Protein 3TX8 (pdb70)

Structure (mmCIF, N/CA/C/O backbone):
data_3TX8
#
_entry.id   3TX8
#
_cell.length_a   82.901
_cell.length_b   82.901
_cell.length_c   364.175
_cell.angle_alpha   90.000
_cell.angle_beta   90.000
_cell.angle_gamma   120.000
#
_symmetry.space_group_name_H-M   'P 65 2 2'
#
loop_
_entity.id
_entity.type
_entity.pdbx_description
1 polymer 'Succinyl-diaminopimelate desuccinylase'
2 non-polymer 'PHOSPHATE ION'
3 non-polymer 'CHLORIDE ION'
#
loop_
_atom_site.group_PDB
_atom_site.id
_atom_site.type_symbol
_atom_site.label_atom_id
_atom_site.label_alt_id
_atom_site.label_comp_id
_atom_site.label_asym_id
_atom_site.label_entity_id
_atom_site.label_seq_id
_atom_site.pdbx_PDB_ins_code
_atom_site.Cartn_x
_atom_site.Cartn_y
_atom_site.Cartn_z
_atom_site.occupancy
_atom_site.B_iso_or_equiv
_atom_site.auth_seq_id
_atom_site.auth_comp_id
_atom_site.auth_asym_id
_atom_site.auth_atom_id
_atom_site.pdbx_PDB_model_num
ATOM 1 N N . ASP A 1 10 ? 19.953 54.424 199.374 1.00 109.80 10 ASP A N 1
ATOM 2 C CA . ASP A 1 10 ? 18.596 53.903 199.241 1.00 112.16 10 ASP A CA 1
ATOM 3 C C . ASP A 1 10 ? 17.961 53.698 200.607 1.00 117.28 10 ASP A C 1
ATOM 4 O O . ASP A 1 10 ? 18.475 52.935 201.425 1.00 118.81 10 ASP A O 1
ATOM 9 N N . LEU A 1 11 ? 16.840 54.369 200.851 1.00 120.37 11 LEU A N 1
ATOM 10 C CA . LEU A 1 11 ? 16.213 54.317 202.167 1.00 125.62 11 LEU A CA 1
ATOM 11 C C . LEU A 1 11 ? 15.508 52.989 202.443 1.00 127.16 11 LEU A C 1
ATOM 12 O O . LEU A 1 11 ? 15.990 52.182 203.240 1.00 129.17 11 LEU A O 1
ATOM 17 N N . LEU A 1 12 ? 14.374 52.771 201.782 1.00 125.46 12 LEU A N 1
ATOM 18 C CA . LEU A 1 12 ? 13.521 51.617 202.058 1.00 126.21 12 LEU A CA 1
ATOM 19 C C . LEU A 1 12 ? 12.765 51.818 203.375 1.00 134.89 12 LEU A C 1
ATOM 20 O O . LEU A 1 12 ? 11.926 50.998 203.752 1.00 139.38 12 LEU A O 1
ATOM 25 N N . GLY A 1 13 ? 13.072 52.911 204.069 1.00 135.14 13 GLY A N 1
ATOM 26 C CA . GLY A 1 13 ? 12.360 53.289 205.277 1.00 130.83 13 GLY A CA 1
ATOM 27 C C . GLY A 1 13 ? 11.151 54.150 204.949 1.00 130.85 13 GLY A C 1
ATOM 28 O O . GLY A 1 13 ? 10.176 54.172 205.698 1.00 130.78 13 GLY A O 1
ATOM 29 N N . ASP A 1 14 ? 11.223 54.863 203.826 1.00 132.26 14 ASP A N 1
ATOM 30 C CA . ASP A 1 14 ? 10.102 55.656 203.318 1.00 132.29 14 ASP A CA 1
ATOM 31 C C . ASP A 1 14 ? 9.821 55.327 201.848 1.00 130.54 14 ASP A C 1
ATOM 32 O O . ASP A 1 14 ? 10.750 55.057 201.083 1.00 129.80 14 ASP A O 1
ATOM 37 N N . PRO A 1 15 ? 8.536 55.353 201.451 1.00 127.93 15 PRO A N 1
ATOM 38 C CA . PRO A 1 15 ? 8.099 54.986 200.098 1.00 124.64 15 PRO A CA 1
ATOM 39 C C . PRO A 1 15 ? 8.299 56.084 199.052 1.00 125.30 15 PRO A C 1
ATOM 40 O O . PRO A 1 15 ? 8.808 55.801 197.968 1.00 126.03 15 PRO A O 1
ATOM 44 N N . ILE A 1 16 ? 7.895 57.312 199.364 1.00 125.26 16 ILE A N 1
ATOM 45 C CA . ILE A 1 16 ? 7.969 58.405 198.395 1.00 121.16 16 ILE A CA 1
ATOM 46 C C . ILE A 1 16 ? 9.406 58.847 198.124 1.00 118.59 16 ILE A C 1
ATOM 47 O O . ILE A 1 16 ? 9.748 59.210 196.999 1.00 115.92 16 ILE A O 1
ATOM 52 N N . VAL A 1 17 ? 10.242 58.824 199.158 1.00 119.57 17 VAL A N 1
ATOM 53 C CA . VAL A 1 17 ? 11.651 59.174 199.007 1.00 119.00 17 VAL A CA 1
ATOM 54 C C . VAL A 1 17 ? 12.340 58.194 198.066 1.00 120.26 17 VAL A C 1
ATOM 55 O O . VAL A 1 17 ? 13.038 58.594 197.133 1.00 121.74 17 VAL A O 1
ATOM 59 N N . LEU A 1 18 ? 12.132 56.906 198.320 1.00 118.87 18 LEU A N 1
ATOM 60 C CA . LEU A 1 18 ? 12.725 55.851 197.510 1.00 114.50 18 LEU A CA 1
ATOM 61 C C . LEU A 1 18 ? 12.357 56.020 196.041 1.00 112.91 18 LEU A C 1
ATOM 62 O O . LEU A 1 18 ? 13.169 55.757 195.155 1.00 113.42 18 LEU A O 1
ATOM 67 N N . THR A 1 19 ? 11.129 56.461 195.790 1.00 112.47 19 THR A N 1
ATOM 68 C CA . THR A 1 19 ? 10.666 56.684 194.426 1.00 113.03 19 THR A CA 1
ATOM 69 C C . THR A 1 19 ? 11.493 57.774 193.749 1.00 113.62 19 THR A C 1
ATOM 70 O O . THR A 1 19 ? 12.090 57.549 192.697 1.00 111.39 19 THR A O 1
ATOM 74 N N . GLN A 1 20 ? 11.528 58.952 194.365 1.00 117.23 20 GLN A N 1
ATOM 75 C CA . GLN A 1 20 ? 12.282 60.080 193.832 1.00 120.40 20 GLN A CA 1
ATOM 76 C C . GLN A 1 20 ? 13.770 59.750 193.787 1.00 117.93 20 GLN A C 1
ATOM 77 O O . GLN A 1 20 ? 14.545 60.413 193.101 1.00 120.07 20 GLN A O 1
ATOM 83 N N . ARG A 1 21 ? 14.161 58.716 194.524 1.00 113.95 21 ARG A N 1
ATOM 84 C CA . ARG A 1 21 ? 15.550 58.279 194.558 1.00 113.30 21 ARG A CA 1
ATOM 85 C C . ARG A 1 21 ? 15.833 57.328 193.394 1.00 109.76 21 ARG A C 1
ATOM 86 O O . ARG A 1 21 ? 16.879 57.416 192.749 1.00 108.03 21 ARG A O 1
ATOM 94 N N . LEU A 1 22 ? 14.892 56.423 193.134 1.00 108.31 22 LEU A N 1
ATOM 95 C CA . LEU A 1 22 ? 15.015 55.459 192.042 1.00 107.21 22 LEU A CA 1
ATOM 96 C C . LEU A 1 22 ? 14.841 56.132 190.684 1.00 111.10 22 LEU A C 1
ATOM 97 O O . LEU A 1 22 ? 15.396 55.682 189.681 1.00 111.65 22 LEU A O 1
ATOM 102 N N . VAL A 1 23 ? 14.056 57.204 190.657 1.00 112.97 23 VAL A N 1
ATOM 103 C CA . VAL A 1 23 ? 13.818 57.937 189.423 1.00 114.64 23 VAL A CA 1
ATOM 104 C C . VAL A 1 23 ? 15.056 58.728 189.018 1.00 117.94 23 VAL A C 1
ATOM 105 O O . VAL A 1 23 ? 15.405 58.791 187.839 1.00 120.80 23 VAL A O 1
ATOM 109 N N . ASP A 1 24 ? 15.722 59.323 190.004 1.00 117.74 24 ASP A N 1
ATOM 110 C CA . ASP A 1 24 ? 16.923 60.113 189.754 1.00 118.29 24 ASP A CA 1
ATOM 111 C C . ASP A 1 24 ? 18.103 59.242 189.323 1.00 113.35 24 ASP A C 1
ATOM 112 O O . ASP A 1 24 ? 19.130 59.752 188.877 1.00 111.32 24 ASP A O 1
ATOM 117 N N . ILE A 1 25 ? 17.953 57.928 189.467 1.00 112.50 25 ILE A N 1
ATOM 118 C CA . ILE A 1 25 ? 18.949 56.985 188.969 1.00 112.70 25 ILE A CA 1
ATOM 119 C C . ILE A 1 25 ? 18.541 56.512 187.579 1.00 111.03 25 ILE A C 1
ATOM 120 O O . ILE A 1 25 ? 17.677 55.647 187.443 1.00 108.83 25 ILE A O 1
ATOM 125 N N . PRO A 1 26 ? 19.168 57.078 186.539 1.00 112.70 26 PRO A N 1
ATOM 126 C CA . PRO A 1 26 ? 18.803 56.806 185.143 1.00 111.98 26 PRO A CA 1
ATOM 127 C C . PRO A 1 26 ? 18.949 55.331 184.778 1.00 109.04 26 PRO A C 1
ATOM 128 O O . PRO A 1 26 ? 20.042 54.774 184.889 1.00 109.30 26 PRO A O 1
ATOM 132 N N . SER A 1 27 ? 17.859 54.705 184.344 1.00 105.15 27 SER A N 1
ATOM 133 C CA . SER A 1 27 ? 17.898 53.288 184.000 1.00 102.82 27 SER A CA 1
ATOM 134 C C . SER A 1 27 ? 17.127 52.950 182.725 1.00 102.85 27 SER A C 1
ATOM 135 O O . SER A 1 27 ? 16.221 52.117 182.748 1.00 102.02 27 SER A O 1
ATOM 138 N N . PRO A 1 28 ? 17.484 53.595 181.605 1.00 102.80 28 PRO A N 1
ATOM 139 C CA . PRO A 1 28 ? 16.907 53.201 180.316 1.00 100.98 28 PRO A CA 1
ATOM 140 C C . PRO A 1 28 ? 17.435 51.832 179.901 1.00 97.84 28 PRO A C 1
ATOM 141 O O . PRO A 1 28 ? 18.608 51.538 180.135 1.00 96.31 28 PRO A O 1
ATOM 145 N N . SER A 1 29 ? 16.578 51.015 179.294 1.00 96.83 29 SER A N 1
ATOM 146 C CA . SER A 1 29 ? 16.914 49.627 178.974 1.00 95.69 29 SER A CA 1
ATOM 147 C C . SER A 1 29 ? 18.362 49.445 178.524 1.00 97.42 29 SER A C 1
ATOM 148 O O . SER A 1 29 ? 18.840 50.147 177.632 1.00 98.08 29 SER A O 1
ATOM 151 N N . GLY A 1 30 ? 19.052 48.496 179.149 1.00 98.17 30 GLY A N 1
ATOM 152 C CA . GLY A 1 30 ? 20.434 48.209 178.814 1.00 101.39 30 GLY A CA 1
ATOM 153 C C . GLY A 1 30 ? 21.410 48.827 179.794 1.00 104.91 30 GLY A C 1
ATOM 154 O O . GLY A 1 30 ? 22.539 48.359 179.940 1.00 106.54 30 GLY A O 1
ATOM 155 N N . GLN A 1 31 ? 20.973 49.883 180.470 1.00 106.64 31 GLN A N 1
ATOM 156 C CA . GLN A 1 31 ? 21.819 50.577 181.432 1.00 108.05 31 GLN A CA 1
ATOM 157 C C . GLN A 1 31 ? 21.227 50.521 182.837 1.00 105.02 31 GLN A C 1
ATOM 158 O O . GLN A 1 31 ? 21.434 51.429 183.641 1.00 105.85 31 GLN A O 1
ATOM 164 N N . GLU A 1 32 ? 20.484 49.460 183.129 1.00 102.73 32 GLU A N 1
ATOM 165 C CA . GLU A 1 32 ? 19.904 49.297 184.458 1.00 103.76 32 GLU A CA 1
ATOM 166 C C . GLU A 1 32 ? 20.966 48.849 185.464 1.00 103.43 32 GLU A C 1
ATOM 167 O O . GLU A 1 32 ? 20.670 48.609 186.632 1.00 101.43 32 GLU A O 1
ATOM 173 N N . LYS A 1 33 ? 22.206 48.754 184.994 1.00 104.02 33 LYS A N 1
ATOM 174 C CA . LYS A 1 33 ? 23.328 48.315 185.818 1.00 101.56 33 LYS A CA 1
ATOM 175 C C . LYS A 1 33 ? 23.364 48.983 187.187 1.00 101.50 33 LYS A C 1
ATOM 176 O O . LYS A 1 33 ? 23.320 48.304 188.211 1.00 101.30 33 LYS A O 1
ATOM 182 N N . GLN A 1 34 ? 23.451 50.310 187.207 1.00 102.89 34 GLN A N 1
ATOM 183 C CA . GLN A 1 34 ? 23.597 51.024 188.472 1.00 105.44 34 GLN A CA 1
ATOM 184 C C . GLN A 1 34 ? 22.405 50.821 189.403 1.00 104.30 34 GLN A C 1
ATOM 185 O O . GLN A 1 34 ? 22.568 50.341 190.525 1.00 105.48 34 GLN A O 1
ATOM 191 N N . ILE A 1 35 ? 21.213 51.185 188.940 1.00 101.71 35 ILE A N 1
ATOM 192 C CA . ILE A 1 35 ? 20.009 51.043 189.755 1.00 97.79 35 ILE A CA 1
ATOM 193 C C . ILE A 1 35 ? 19.869 49.621 190.294 1.00 94.75 35 ILE A C 1
ATOM 194 O O . ILE A 1 35 ? 19.321 49.409 191.375 1.00 95.21 35 ILE A O 1
ATOM 199 N N . ALA A 1 36 ? 20.371 48.647 189.542 1.00 92.46 36 ALA A N 1
ATOM 200 C CA . ALA A 1 36 ? 20.333 47.258 189.980 1.00 89.59 36 ALA A CA 1
ATOM 201 C C . ALA A 1 36 ? 21.318 47.033 191.118 1.00 89.33 36 ALA A C 1
ATOM 202 O O . ALA A 1 36 ? 20.964 46.461 192.148 1.00 90.06 36 ALA A O 1
ATOM 204 N N . ASP A 1 37 ? 22.553 47.489 190.926 1.00 90.21 37 ASP A N 1
ATOM 205 C CA . ASP A 1 37 ? 23.592 47.352 191.943 1.00 91.98 37 ASP A CA 1
ATOM 206 C C . ASP A 1 37 ? 23.188 48.007 193.257 1.00 92.65 37 ASP A C 1
ATOM 207 O O . ASP A 1 37 ? 23.435 47.458 194.329 1.00 96.07 37 ASP A O 1
ATOM 212 N N . GLU A 1 38 ? 22.574 49.182 193.171 1.00 90.61 38 GLU A N 1
ATOM 213 C CA . GLU A 1 38 ? 22.144 49.898 194.365 1.00 91.97 38 GLU A CA 1
ATOM 214 C C . GLU A 1 38 ? 21.111 49.095 195.149 1.00 91.90 38 GLU A C 1
ATOM 215 O O . GLU A 1 38 ? 21.215 48.953 196.367 1.00 93.97 38 GLU A O 1
ATOM 221 N N . ILE A 1 39 ? 20.118 48.567 194.441 1.00 88.28 39 ILE A N 1
ATOM 222 C CA . ILE A 1 39 ? 19.077 47.763 195.067 1.00 84.98 39 ILE A CA 1
ATOM 223 C C . ILE A 1 39 ? 19.654 46.522 195.755 1.00 89.04 39 ILE A C 1
ATOM 224 O O . ILE A 1 39 ? 19.284 46.209 196.889 1.00 91.94 39 ILE A O 1
ATOM 229 N N . GLU A 1 40 ? 20.566 45.822 195.085 1.00 90.36 40 GLU A N 1
ATOM 230 C CA . GLU A 1 40 ? 21.211 44.668 195.704 1.00 93.84 40 GLU A CA 1
ATOM 231 C C . GLU A 1 40 ? 21.878 45.067 197.012 1.00 97.59 40 GLU A C 1
ATOM 232 O O . GLU A 1 40 ? 21.627 44.464 198.053 1.00 100.76 40 GLU A O 1
ATOM 238 N N . ASP A 1 41 ? 22.724 46.091 196.953 1.00 99.08 41 ASP A N 1
ATOM 239 C CA . ASP A 1 41 ? 23.490 46.523 198.120 1.00 102.37 41 ASP A CA 1
ATOM 240 C C . ASP A 1 41 ? 22.619 47.142 199.216 1.00 97.84 41 ASP A C 1
ATOM 241 O O . ASP A 1 41 ? 22.948 47.056 200.397 1.00 96.95 41 ASP A O 1
ATOM 246 N N . ALA A 1 42 ? 21.509 47.761 198.825 1.00 94.80 42 ALA A N 1
ATOM 247 C CA . ALA A 1 42 ? 20.577 48.319 199.798 1.00 94.47 42 ALA A CA 1
ATOM 248 C C . ALA A 1 42 ? 19.893 47.202 200.575 1.00 99.27 42 ALA A C 1
ATOM 249 O O . ALA A 1 42 ? 19.446 47.402 201.703 1.00 103.94 42 ALA A O 1
ATOM 251 N N . LEU A 1 43 ? 19.813 46.025 199.966 1.00 99.36 43 LEU A N 1
ATOM 252 C CA . LEU A 1 43 ? 19.218 44.870 200.630 1.00 100.09 43 LEU A CA 1
ATOM 253 C C . LEU A 1 43 ? 20.248 44.067 201.423 1.00 102.79 43 LEU A C 1
ATOM 254 O O . LEU A 1 43 ? 19.939 43.535 202.488 1.00 103.32 43 LEU A O 1
ATOM 259 N N . ARG A 1 44 ? 21.472 43.982 200.912 1.00 104.80 44 ARG A N 1
ATOM 260 C CA . ARG A 1 44 ? 22.503 43.198 201.583 1.00 109.10 44 ARG A CA 1
ATOM 261 C C . ARG A 1 44 ? 23.030 43.908 202.830 1.00 115.09 44 ARG A C 1
ATOM 262 O O . ARG A 1 44 ? 22.961 43.365 203.933 1.00 113.43 44 ARG A O 1
ATOM 270 N N . ASN A 1 45 ? 23.552 45.119 202.653 1.00 121.94 45 ASN A N 1
ATOM 271 C CA . ASN A 1 45 ? 24.065 45.901 203.776 1.00 126.55 45 ASN A CA 1
ATOM 272 C C . ASN A 1 45 ? 23.005 46.109 204.855 1.00 127.43 45 ASN A C 1
ATOM 273 O O . ASN A 1 45 ? 23.329 46.323 206.023 1.00 133.46 45 ASN A O 1
ATOM 278 N N . LEU A 1 46 ? 21.740 46.040 204.451 1.00 120.32 46 LEU A N 1
ATOM 279 C CA . LEU A 1 46 ? 20.624 46.019 205.388 1.00 116.66 46 LEU A CA 1
ATOM 280 C C . LEU A 1 46 ? 20.287 44.566 205.697 1.00 117.42 46 LEU A C 1
ATOM 281 O O . LEU A 1 46 ? 19.472 43.950 205.010 1.00 120.37 46 LEU A O 1
ATOM 286 N N . ASN A 1 47 ? 20.912 44.022 206.735 1.00 116.55 47 ASN A N 1
ATOM 287 C CA . ASN A 1 47 ? 20.901 42.581 206.965 1.00 118.05 47 ASN A CA 1
ATOM 288 C C . ASN A 1 47 ? 19.600 42.021 207.545 1.00 118.76 47 ASN A C 1
ATOM 289 O O . ASN A 1 47 ? 19.489 41.808 208.753 1.00 125.21 47 ASN A O 1
ATOM 294 N N . LEU A 1 48 ? 18.625 41.769 206.677 1.00 113.88 48 LEU A N 1
ATOM 295 C CA . LEU A 1 48 ? 17.368 41.146 207.088 1.00 113.54 48 LEU A CA 1
ATOM 296 C C . LEU A 1 48 ? 17.527 39.634 207.237 1.00 114.18 48 LEU A C 1
ATOM 297 O O . LEU A 1 48 ? 17.855 38.944 206.271 1.00 113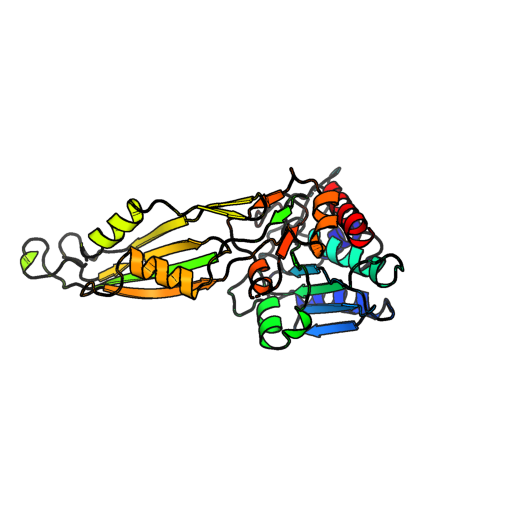.44 48 LEU A O 1
ATOM 302 N N . PRO A 1 49 ? 17.287 39.113 208.451 1.00 114.99 49 PRO A N 1
ATOM 303 C CA . PRO A 1 49 ? 17.433 37.681 208.739 1.00 113.70 49 PRO A CA 1
ATOM 304 C C . PRO A 1 49 ? 16.375 36.835 208.035 1.00 110.83 49 PRO A C 1
ATOM 305 O O . PRO A 1 49 ? 15.213 37.238 207.963 1.00 110.37 49 PRO A O 1
ATOM 309 N N . GLY A 1 50 ? 16.779 35.674 207.528 1.00 108.51 50 GLY A N 1
ATOM 310 C CA . GLY A 1 50 ? 15.868 34.783 206.832 1.00 108.85 50 GLY A CA 1
ATOM 311 C C . GLY A 1 50 ? 15.640 35.204 205.392 1.00 110.79 50 GLY A C 1
ATOM 312 O O . GLY A 1 50 ? 15.117 34.436 204.582 1.00 111.47 50 GLY A O 1
ATOM 313 N N . VAL A 1 51 ? 16.036 36.433 205.076 1.00 109.75 51 VAL A N 1
ATOM 314 C CA . VAL A 1 51 ? 15.887 36.971 203.729 1.00 103.61 51 VAL A CA 1
ATOM 315 C C . VAL A 1 51 ? 17.080 36.602 202.857 1.00 101.23 51 VAL A C 1
ATOM 316 O O . VAL A 1 51 ? 18.227 36.871 203.209 1.00 101.91 51 VAL A O 1
ATOM 320 N N . GLU A 1 52 ? 16.798 35.982 201.717 1.00 98.22 52 GLU A N 1
ATOM 321 C CA . GLU A 1 52 ? 17.839 35.585 200.778 1.00 96.89 52 GLU A CA 1
ATOM 322 C C . GLU A 1 52 ? 17.903 36.566 199.612 1.00 93.36 52 GLU A C 1
ATOM 323 O O . GLU A 1 52 ? 16.888 36.851 198.978 1.00 94.95 52 GLU A O 1
ATOM 329 N N . VAL A 1 53 ? 19.093 37.090 199.336 1.00 89.64 53 VAL A N 1
ATOM 330 C CA . VAL A 1 53 ? 19.274 38.000 198.210 1.00 88.18 53 VAL A CA 1
ATOM 331 C C . VAL A 1 53 ? 20.006 37.309 197.059 1.00 90.02 53 VAL A C 1
ATOM 332 O O . VAL A 1 53 ? 21.019 36.638 197.267 1.00 94.02 53 VAL A O 1
ATOM 336 N N . PHE A 1 54 ? 19.478 37.470 195.849 1.00 86.36 54 PHE A N 1
ATOM 337 C CA . PHE A 1 54 ? 20.032 36.810 194.673 1.00 85.18 54 PHE A CA 1
ATOM 338 C C . PHE A 1 54 ? 20.253 37.803 193.540 1.00 84.15 54 PHE A C 1
ATOM 339 O O . PHE A 1 54 ? 19.341 38.540 193.166 1.00 82.70 54 PHE A O 1
ATOM 347 N N . ARG A 1 55 ? 21.465 37.815 192.994 1.00 85.32 55 ARG A N 1
ATOM 348 C CA . ARG A 1 55 ? 21.793 38.696 191.877 1.00 84.61 55 ARG A CA 1
ATOM 349 C C . ARG A 1 55 ? 21.938 37.908 190.579 1.00 85.11 55 ARG A C 1
ATOM 350 O O . ARG A 1 55 ? 22.845 37.087 190.439 1.00 87.75 55 ARG A O 1
ATOM 358 N N . PHE A 1 56 ? 21.040 38.169 189.633 1.00 81.53 56 PHE A N 1
ATOM 359 C CA . PHE A 1 56 ? 20.998 37.439 188.369 1.00 76.70 56 PHE A CA 1
ATOM 360 C C . PHE A 1 56 ? 20.971 38.427 187.208 1.00 73.72 56 PHE A C 1
ATOM 361 O O . PHE A 1 56 ? 19.952 39.069 186.956 1.00 70.53 56 PHE A O 1
ATOM 369 N N . ASN A 1 57 ? 22.094 38.547 186.505 1.00 77.33 57 ASN A N 1
ATOM 370 C CA . ASN A 1 57 ? 22.264 39.617 185.528 1.00 83.26 57 ASN A CA 1
ATOM 371 C C . ASN A 1 57 ? 22.080 40.966 186.210 1.00 84.83 57 ASN A C 1
ATOM 372 O O . ASN A 1 57 ? 22.775 41.277 187.176 1.00 90.20 57 ASN A O 1
ATOM 377 N N . ASN A 1 58 ? 21.142 41.763 185.710 1.00 81.26 58 ASN A N 1
ATOM 378 C CA . ASN A 1 58 ? 20.762 42.999 186.384 1.00 82.01 58 ASN A CA 1
ATOM 379 C C . ASN A 1 58 ? 19.392 42.886 187.051 1.00 86.19 58 ASN A C 1
ATOM 380 O O . ASN A 1 58 ? 18.711 43.889 187.279 1.00 86.64 58 ASN A O 1
ATOM 385 N N . ASN A 1 59 ? 18.996 41.651 187.353 1.00 88.11 59 ASN A N 1
ATOM 386 C CA . ASN A 1 59 ? 17.798 41.394 188.142 1.00 87.81 59 ASN A CA 1
ATOM 387 C C . ASN A 1 59 ? 18.167 41.214 189.610 1.00 89.87 59 ASN A C 1
ATOM 388 O O . ASN A 1 59 ? 19.233 40.685 189.931 1.00 94.25 59 ASN A O 1
ATOM 393 N N . VAL A 1 60 ? 17.285 41.649 190.502 1.00 84.72 60 VAL A N 1
ATOM 394 C CA . VAL A 1 60 ? 17.504 41.462 191.930 1.00 77.60 60 VAL A CA 1
ATOM 395 C C . VAL A 1 60 ? 16.354 40.673 192.536 1.00 73.90 60 VAL A C 1
ATOM 396 O O . VAL A 1 60 ? 15.222 41.151 192.577 1.00 72.03 60 VAL A O 1
ATOM 400 N N . LEU A 1 61 ? 16.646 39.462 193.000 1.00 75.16 61 LEU A N 1
ATOM 401 C CA . LEU A 1 61 ? 15.630 38.633 193.641 1.00 77.37 61 LEU A CA 1
ATOM 402 C C . LEU A 1 61 ? 15.837 38.551 195.151 1.00 83.02 61 LEU A C 1
ATOM 403 O O . LEU A 1 61 ? 16.955 38.696 195.648 1.00 87.57 61 LEU A O 1
ATOM 408 N N . ALA A 1 62 ? 14.748 38.321 195.876 1.00 83.30 62 ALA A N 1
ATOM 409 C CA . ALA A 1 62 ? 14.796 38.212 197.327 1.00 84.51 62 ALA A CA 1
ATOM 410 C C . ALA A 1 62 ? 13.565 37.464 197.823 1.00 87.97 62 ALA A C 1
ATOM 411 O O . ALA A 1 62 ? 12.452 37.713 197.359 1.00 89.08 62 ALA A O 1
ATOM 413 N N . ARG A 1 63 ? 13.766 36.539 198.756 1.00 89.48 63 ARG A N 1
ATOM 414 C CA . ARG A 1 63 ? 12.657 35.761 199.300 1.00 91.51 63 ARG A CA 1
ATOM 415 C C . ARG A 1 63 ? 12.833 35.467 200.783 1.00 96.51 63 ARG A C 1
ATOM 416 O O . ARG A 1 63 ? 13.955 35.352 201.275 1.00 101.02 63 ARG A O 1
ATOM 424 N N . THR A 1 64 ? 11.712 35.357 201.489 1.00 96.15 64 THR A N 1
ATOM 425 C CA . THR A 1 64 ? 11.719 34.953 202.889 1.00 97.61 64 THR A CA 1
ATOM 426 C C . THR A 1 64 ? 11.223 33.518 202.982 1.00 101.01 64 THR A C 1
ATOM 427 O O . THR A 1 64 ? 10.471 33.061 202.125 1.00 101.71 64 THR A O 1
ATOM 431 N N . ASN A 1 65 ? 11.650 32.804 204.015 1.00 104.93 65 ASN A N 1
ATOM 432 C CA . ASN A 1 65 ? 11.166 31.446 204.231 1.00 108.89 65 ASN A CA 1
ATOM 433 C C . ASN A 1 65 ? 10.701 31.241 205.669 1.00 109.96 65 ASN A C 1
ATOM 434 O O . ASN A 1 65 ? 11.351 30.557 206.459 1.00 110.07 65 ASN A O 1
ATOM 439 N N . ARG A 1 66 ? 9.567 31.852 205.994 1.00 109.13 66 ARG A N 1
ATOM 440 C CA . ARG A 1 66 ? 8.987 31.776 207.327 1.00 109.38 66 ARG A CA 1
ATOM 441 C C . ARG A 1 66 ? 7.992 30.627 207.400 1.00 114.05 66 ARG A C 1
ATOM 442 O O . ARG A 1 66 ? 6.982 30.723 208.093 1.00 117.33 66 ARG A O 1
ATOM 450 N N . GLY A 1 67 ? 8.269 29.542 206.686 1.00 115.19 67 GLY A N 1
ATOM 451 C CA . GLY A 1 67 ? 7.293 28.479 206.545 1.00 116.40 67 GLY A CA 1
ATOM 452 C C . GLY A 1 67 ? 6.055 29.056 205.884 1.00 116.10 67 GLY A C 1
ATOM 453 O O . GLY A 1 67 ? 6.030 29.247 204.668 1.00 119.23 67 GLY A O 1
ATOM 454 N N . LEU A 1 68 ? 5.035 29.342 206.688 1.00 111.36 68 LEU A N 1
ATOM 455 C CA . LEU A 1 68 ? 3.830 30.032 206.222 1.00 105.81 68 LEU A CA 1
ATOM 456 C C . LEU A 1 68 ? 3.074 29.313 205.105 1.00 103.73 68 LEU A C 1
ATOM 457 O O . LEU A 1 68 ? 3.653 28.550 204.333 1.00 102.67 68 LEU A O 1
ATOM 462 N N . ALA A 1 69 ? 1.773 29.569 205.029 1.00 103.43 69 ALA A N 1
ATOM 463 C CA . ALA A 1 69 ? 0.923 28.919 204.043 1.00 104.51 69 ALA A CA 1
ATOM 464 C C . ALA A 1 69 ? 1.151 29.498 202.654 1.00 106.96 69 ALA A C 1
ATOM 465 O O . ALA A 1 69 ? 2.065 29.089 201.935 1.00 109.34 69 ALA A O 1
ATOM 467 N N . SER A 1 70 ? 0.312 30.458 202.285 1.00 104.88 70 SER A N 1
ATOM 468 C CA . SER A 1 70 ? 0.393 31.086 200.975 1.00 98.93 70 SER A CA 1
ATOM 469 C C . SER A 1 70 ? 1.696 31.866 200.787 1.00 93.88 70 SER A C 1
ATOM 470 O O . SER A 1 70 ? 2.457 32.075 201.735 1.00 92.35 70 SER A O 1
ATOM 473 N N . ARG A 1 71 ? 1.946 32.285 199.551 1.00 90.52 71 ARG A N 1
ATOM 474 C CA . ARG A 1 71 ? 3.118 33.087 199.224 1.00 85.55 71 ARG A CA 1
ATOM 475 C C . ARG A 1 71 ? 2.770 34.112 198.153 1.00 85.64 71 ARG A C 1
ATOM 476 O O . ARG A 1 71 ? 2.143 33.781 197.147 1.00 87.60 71 ARG A O 1
ATOM 484 N N . VAL A 1 72 ? 3.174 35.358 198.372 1.00 82.72 72 VAL A N 1
ATOM 485 C CA . VAL A 1 72 ? 2.884 36.416 197.415 1.00 80.64 72 VAL A CA 1
ATOM 486 C C . VAL A 1 72 ? 4.149 36.855 196.695 1.00 82.69 72 VAL A C 1
ATOM 487 O O . VAL A 1 72 ? 5.191 37.056 197.323 1.00 85.54 72 VAL A O 1
ATOM 499 N N . LEU A 1 74 ? 6.082 39.726 194.559 1.00 77.74 74 LEU A N 1
ATOM 500 C CA . LEU A 1 74 ? 6.123 41.145 194.227 1.00 78.28 74 LEU A CA 1
ATOM 501 C C . LEU A 1 74 ? 7.171 41.383 193.151 1.00 78.74 74 LEU A C 1
ATOM 502 O O . LEU A 1 74 ? 8.371 41.315 193.413 1.00 79.16 74 LEU A O 1
ATOM 507 N N . ALA A 1 75 ? 6.710 41.654 191.935 1.00 78.40 75 ALA A N 1
ATOM 508 C CA . ALA A 1 75 ? 7.608 41.872 190.806 1.00 74.29 75 ALA A CA 1
ATOM 509 C C . ALA A 1 75 ? 7.374 43.228 190.157 1.00 72.38 75 ALA A C 1
ATOM 510 O O . ALA A 1 75 ? 6.259 43.751 190.169 1.00 71.11 75 ALA A O 1
ATOM 512 N N . GLY A 1 76 ? 8.440 43.789 189.596 1.00 73.27 76 GLY A N 1
ATOM 513 C CA . GLY A 1 76 ? 8.367 45.038 188.860 1.00 75.72 76 GLY A CA 1
ATOM 514 C C . GLY A 1 76 ? 9.667 45.273 188.119 1.00 78.18 76 GLY A C 1
ATOM 515 O O . GLY A 1 76 ? 10.729 44.880 188.598 1.00 79.79 76 GLY A O 1
ATOM 516 N N . HIS A 1 77 ? 9.598 45.903 186.950 1.00 79.80 77 HIS A N 1
ATOM 517 C CA . HIS A 1 77 ? 10.812 46.137 186.172 1.00 83.86 77 HIS A CA 1
ATOM 518 C C . HIS A 1 77 ? 11.496 47.447 186.560 1.00 84.95 77 HIS A C 1
ATOM 519 O O . HIS A 1 77 ? 10.833 48.445 186.845 1.00 86.18 77 HIS A O 1
ATOM 526 N N . ILE A 1 78 ? 12.825 47.431 186.577 1.00 84.14 78 ILE A N 1
ATOM 527 C CA . ILE A 1 78 ? 13.600 48.578 187.035 1.00 84.66 78 ILE A CA 1
ATOM 528 C C . ILE A 1 78 ? 14.030 49.496 185.894 1.00 88.38 78 ILE A C 1
ATOM 529 O O . ILE A 1 78 ? 14.560 50.584 186.132 1.00 88.08 78 ILE A O 1
ATOM 534 N N . ASP A 1 79 ? 13.802 49.059 184.659 1.00 91.77 79 ASP A N 1
ATOM 535 C CA . ASP A 1 79 ? 14.203 49.842 183.492 1.00 94.82 79 ASP A CA 1
ATOM 536 C C . ASP A 1 79 ? 13.092 50.772 183.019 1.00 98.82 79 ASP A C 1
ATOM 537 O O . ASP A 1 79 ? 11.945 50.663 183.459 1.00 99.23 79 ASP A O 1
ATOM 542 N N . THR A 1 80 ? 13.447 51.688 182.122 1.00 101.27 80 THR A N 1
ATOM 543 C CA . THR A 1 80 ? 12.501 52.661 181.592 1.00 103.72 80 THR A CA 1
ATOM 544 C C . THR A 1 80 ? 12.665 52.788 180.087 1.00 108.40 80 THR A C 1
ATOM 545 O O . THR A 1 80 ? 13.596 52.232 179.503 1.00 108.55 80 THR A O 1
ATOM 549 N N . VAL A 1 81 ? 11.758 53.526 179.461 1.00 114.44 81 VAL A N 1
ATOM 550 C CA . VAL A 1 81 ? 11.924 53.891 178.062 1.00 120.99 81 VAL A CA 1
ATOM 551 C C . VAL A 1 81 ? 12.956 55.011 177.982 1.00 126.19 81 VAL A C 1
ATOM 552 O O . VAL A 1 81 ? 13.045 55.833 178.896 1.00 129.35 81 VAL A O 1
ATOM 556 N N . PRO A 1 82 ? 13.750 55.037 176.898 1.00 126.60 82 PRO A N 1
ATOM 557 C CA . PRO A 1 82 ? 14.805 56.038 176.705 1.00 129.34 82 PRO A CA 1
ATOM 558 C C . PRO A 1 82 ? 14.398 57.409 177.239 1.00 134.62 82 PRO A C 1
ATOM 559 O O . PRO A 1 82 ? 13.356 57.934 176.848 1.00 135.87 82 PRO A O 1
ATOM 563 N N . ILE A 1 83 ? 15.214 57.974 178.125 1.00 138.60 83 ILE A N 1
ATOM 564 C CA . ILE A 1 83 ? 14.889 59.242 178.774 1.00 142.83 83 ILE A CA 1
ATOM 565 C C . ILE A 1 83 ? 14.786 60.392 177.774 1.00 149.02 83 ILE A C 1
ATOM 566 O O . ILE A 1 83 ? 15.466 60.398 176.747 1.00 150.64 83 ILE A O 1
ATOM 571 N N . ALA A 1 84 ? 13.929 61.362 178.080 1.00 152.12 84 ALA A N 1
ATOM 572 C CA . ALA A 1 84 ? 13.707 62.499 177.192 1.00 155.00 84 ALA A CA 1
ATOM 573 C C . ALA A 1 84 ? 13.504 63.799 177.968 1.00 158.41 84 ALA A C 1
ATOM 574 O O . ALA A 1 84 ? 12.384 64.299 178.076 1.00 159.37 84 ALA A O 1
ATOM 576 N N . ASP A 1 85 ? 14.596 64.342 178.501 1.00 159.95 85 ASP A N 1
ATOM 577 C CA . ASP A 1 85 ? 14.553 65.588 179.261 1.00 162.08 85 ASP A CA 1
ATOM 578 C C . ASP A 1 85 ? 13.652 65.473 180.487 1.00 161.41 85 ASP A C 1
ATOM 579 O O . ASP A 1 85 ? 13.053 66.457 180.922 1.00 163.06 85 ASP A O 1
ATOM 584 N N . ASN A 1 86 ? 13.564 64.268 181.043 1.00 158.61 86 ASN A N 1
ATOM 585 C CA . ASN A 1 86 ? 12.713 64.021 182.203 1.00 156.57 86 ASN A CA 1
ATOM 586 C C . ASN A 1 86 ? 13.489 63.664 183.468 1.00 155.94 86 ASN A C 1
ATOM 587 O O . ASN A 1 86 ? 12.938 63.065 184.390 1.00 156.45 86 ASN A O 1
ATOM 592 N N . LEU A 1 87 ? 14.766 64.033 183.510 1.00 155.12 87 LEU A N 1
ATOM 593 C CA . LEU A 1 87 ? 15.603 63.755 184.675 1.00 152.53 87 LEU A CA 1
ATOM 594 C C . LEU A 1 87 ? 16.579 64.897 184.944 1.00 155.53 87 LEU A C 1
ATOM 595 O O . LEU A 1 87 ? 17.078 65.521 184.008 1.00 157.27 87 LEU A O 1
ATOM 600 N N . PRO A 1 88 ? 16.857 65.174 186.230 1.00 155.72 88 PRO A N 1
ATOM 601 C CA . PRO A 1 88 ? 16.271 64.493 187.392 1.00 153.35 88 PRO A CA 1
ATOM 602 C C . PRO A 1 88 ? 14.825 64.910 187.642 1.00 153.09 88 PRO A C 1
ATOM 603 O O . PRO A 1 88 ? 14.266 65.702 186.884 1.00 153.28 88 PRO A O 1
ATOM 607 N N . SER A 1 89 ? 14.234 64.383 188.709 1.00 153.24 89 SER A N 1
ATOM 608 C CA . SER A 1 89 ? 12.835 64.647 189.020 1.00 154.91 89 SER A CA 1
ATOM 609 C C . SER A 1 89 ? 12.682 65.673 190.135 1.00 158.77 89 SER A C 1
ATOM 610 O O . SER A 1 89 ? 13.538 65.786 191.013 1.00 159.80 89 SER A O 1
ATOM 613 N N . ARG A 1 90 ? 11.581 66.416 190.093 1.00 160.86 90 ARG A N 1
ATOM 614 C CA . ARG A 1 90 ? 11.261 67.388 191.133 1.00 162.98 90 ARG A CA 1
ATOM 615 C C . ARG A 1 90 ? 9.753 67.432 191.384 1.00 162.45 90 ARG A C 1
ATOM 616 O O . ARG A 1 90 ? 8.961 67.531 190.446 1.00 160.69 90 ARG A O 1
ATOM 624 N N . VAL A 1 91 ? 9.366 67.352 192.654 1.00 163.61 91 VAL A N 1
ATOM 625 C CA . VAL A 1 91 ? 7.955 67.334 193.032 1.00 164.20 91 VAL A CA 1
ATOM 626 C C . VAL A 1 91 ? 7.343 68.734 193.039 1.00 168.74 91 VAL A C 1
ATOM 627 O O . VAL A 1 91 ? 7.898 69.662 193.629 1.00 170.81 91 VAL A O 1
ATOM 631 N N . GLU A 1 92 ? 6.194 68.878 192.385 1.00 170.20 92 GLU A N 1
ATOM 632 C CA . GLU A 1 92 ? 5.546 70.180 192.248 1.00 173.35 92 GLU A CA 1
ATOM 633 C C . GLU A 1 92 ? 4.174 70.223 192.920 1.00 173.59 92 GLU A C 1
ATOM 634 O O . GLU A 1 92 ? 3.143 70.067 192.264 1.00 173.14 92 GLU A O 1
ATOM 640 N N . ASP A 1 93 ? 4.172 70.436 194.232 1.00 174.06 93 ASP A N 1
ATOM 641 C CA . ASP A 1 93 ? 2.934 70.591 194.991 1.00 174.27 93 ASP A CA 1
ATOM 642 C C . ASP A 1 93 ? 1.991 69.398 194.846 1.00 170.20 93 ASP A C 1
ATOM 643 O O . ASP A 1 93 ? 1.001 69.463 194.118 1.00 169.45 93 ASP A O 1
ATOM 648 N N . GLY A 1 94 ? 2.306 68.311 195.544 1.00 167.54 94 GLY A N 1
ATOM 649 C CA . GLY A 1 94 ? 1.434 67.152 195.588 1.00 166.35 94 GLY A CA 1
ATOM 650 C C . GLY A 1 94 ? 1.659 66.131 194.487 1.00 164.96 94 GLY A C 1
ATOM 651 O O . GLY A 1 94 ? 1.188 64.998 194.584 1.00 163.62 94 GLY A O 1
ATOM 652 N N . ILE A 1 95 ? 2.379 66.525 193.441 1.00 165.36 95 ILE A N 1
ATOM 653 C CA . ILE A 1 95 ? 2.614 65.640 192.304 1.00 162.39 95 ILE A CA 1
ATOM 654 C C . ILE A 1 95 ? 4.089 65.601 191.903 1.00 159.91 95 ILE A C 1
ATOM 655 O O . ILE A 1 95 ? 4.770 66.627 191.902 1.00 161.54 95 ILE A O 1
ATOM 668 N N . TYR A 1 97 ? 6.881 64.948 189.035 1.00 153.47 97 TYR A N 1
ATOM 669 C CA . TYR A 1 97 ? 7.137 64.866 187.605 1.00 151.29 97 TYR A CA 1
ATOM 670 C C . TYR A 1 97 ? 8.523 64.282 187.366 1.00 148.44 97 TYR A C 1
ATOM 671 O O . TYR A 1 97 ? 9.452 64.536 188.133 1.00 148.41 97 TYR A O 1
ATOM 680 N N . GLY A 1 98 ? 8.656 63.491 186.305 1.00 145.92 98 GLY A N 1
ATOM 681 C CA . GLY A 1 98 ? 9.922 62.860 185.980 1.00 143.34 98 GLY A CA 1
ATOM 682 C C . GLY A 1 98 ? 9.753 61.669 185.058 1.00 140.36 98 GLY A C 1
ATOM 683 O O . GLY A 1 98 ? 8.662 61.424 184.546 1.00 139.31 98 GLY A O 1
ATOM 684 N N . CYS A 1 99 ? 10.836 6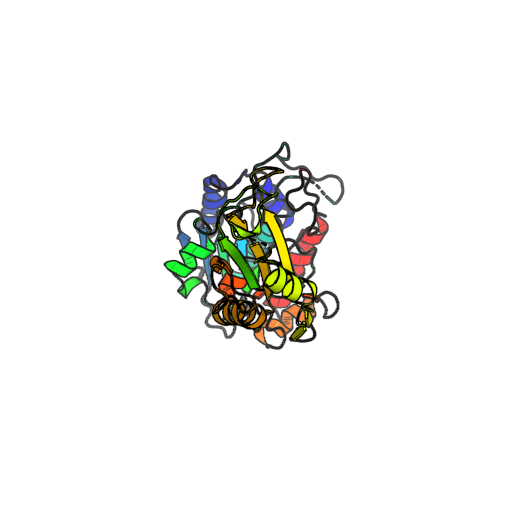0.926 184.847 1.00 139.72 99 CYS A N 1
ATOM 685 C CA . CYS A 1 99 ? 10.808 59.762 183.966 1.00 137.85 99 CYS A CA 1
ATOM 686 C C . CYS A 1 99 ? 10.825 58.457 184.751 1.00 136.56 99 CYS A C 1
ATOM 687 O O . CYS A 1 99 ? 11.785 58.157 185.462 1.00 136.61 99 CYS A O 1
ATOM 690 N N . GLY A 1 100 ? 9.758 57.679 184.607 1.00 134.90 100 GLY A N 1
ATOM 691 C CA . GLY A 1 100 ? 9.635 56.417 185.310 1.00 132.26 100 GLY A CA 1
ATOM 692 C C . GLY A 1 100 ? 8.754 56.541 186.537 1.00 131.42 100 GLY A C 1
ATOM 693 O O . GLY A 1 100 ? 8.357 55.538 187.128 1.00 131.16 100 GLY A O 1
ATOM 694 N N . THR A 1 101 ? 8.446 57.779 186.916 1.00 131.70 101 THR A N 1
ATOM 695 C CA . THR A 1 101 ? 7.622 58.043 188.091 1.00 131.46 101 THR A CA 1
ATOM 696 C C . THR A 1 101 ? 6.314 57.263 188.042 1.00 129.86 101 THR A C 1
ATOM 697 O O . THR A 1 101 ? 5.745 56.924 189.079 1.00 128.79 101 THR A O 1
ATOM 701 N N . VAL A 1 102 ? 5.842 56.984 186.833 1.00 130.42 102 VAL A N 1
ATOM 702 C CA . VAL A 1 102 ? 4.609 56.229 186.653 1.00 130.26 102 VAL A CA 1
ATOM 703 C C . VAL A 1 102 ? 4.884 54.821 186.136 1.00 126.82 102 VAL A C 1
ATOM 704 O O . VAL A 1 102 ? 4.251 53.858 186.570 1.00 128.09 102 VAL A O 1
ATOM 708 N N . ASP A 1 103 ? 5.832 54.699 185.213 1.00 121.24 103 ASP A N 1
ATOM 709 C CA . ASP A 1 103 ? 6.162 53.394 184.656 1.00 116.35 103 ASP A CA 1
ATOM 710 C C . ASP A 1 103 ? 7.098 52.612 185.573 1.00 114.51 103 ASP A C 1
ATOM 711 O O . ASP A 1 103 ? 8.309 52.556 185.345 1.00 114.77 103 ASP A O 1
ATOM 724 N N . LYS A 1 105 ? 8.794 52.687 188.443 1.00 100.86 105 LYS A N 1
ATOM 725 C CA . LYS A 1 105 ? 9.650 53.216 189.503 1.00 102.44 105 LYS A CA 1
ATOM 726 C C . LYS A 1 105 ? 8.888 53.635 190.765 1.00 103.87 105 LYS A C 1
ATOM 727 O O . LYS A 1 105 ? 9.455 53.662 191.858 1.00 104.26 105 LYS A O 1
ATOM 733 N N . SER A 1 106 ? 7.606 53.951 190.614 1.00 102.55 106 SER A N 1
ATOM 734 C CA . SER A 1 106 ? 6.754 54.214 191.766 1.00 98.61 106 SER A CA 1
ATOM 735 C C . SER A 1 106 ? 6.413 52.891 192.431 1.00 98.23 106 SER A C 1
ATOM 736 O O . SER A 1 106 ? 6.786 52.644 193.576 1.00 103.41 106 SER A O 1
ATOM 739 N N . GLY A 1 107 ? 5.700 52.039 191.700 1.00 95.10 107 GLY A N 1
ATOM 740 C CA . GLY A 1 107 ? 5.356 50.716 192.186 1.00 94.06 107 GLY A CA 1
ATOM 741 C C . GLY A 1 107 ? 6.571 49.949 192.674 1.00 92.78 107 GLY A C 1
ATOM 742 O O . GLY A 1 107 ? 6.511 49.251 193.687 1.00 90.07 107 GLY A O 1
ATOM 743 N N . LEU A 1 108 ? 7.677 50.079 191.948 1.00 92.95 108 LEU A N 1
ATOM 744 C CA . LEU A 1 108 ? 8.926 49.427 192.329 1.00 90.61 108 LEU A CA 1
ATOM 745 C C . LEU A 1 108 ? 9.368 49.890 193.712 1.00 92.35 108 LEU A C 1
ATOM 746 O O . LEU A 1 108 ? 9.769 49.084 194.548 1.00 94.17 108 LEU A O 1
ATOM 751 N N . ALA A 1 109 ? 9.293 51.195 193.945 1.00 92.11 109 ALA A N 1
ATOM 752 C CA . ALA A 1 109 ? 9.640 51.753 195.244 1.00 92.92 109 ALA A CA 1
ATOM 753 C C . ALA A 1 109 ? 8.721 51.181 196.313 1.00 94.26 109 ALA A C 1
ATOM 754 O O . ALA A 1 109 ? 9.162 50.846 197.413 1.00 97.20 109 ALA A O 1
ATOM 756 N N . VAL A 1 110 ? 7.439 51.069 195.981 1.00 92.22 110 VAL A N 1
ATOM 757 C CA . VAL A 1 110 ? 6.457 50.533 196.916 1.00 91.73 110 VAL A CA 1
ATOM 758 C C . VAL A 1 110 ? 6.694 49.049 197.195 1.00 93.88 110 VAL A C 1
ATOM 759 O O . VAL A 1 110 ? 6.750 48.635 198.351 1.00 97.43 110 VAL A O 1
ATOM 763 N N . TYR A 1 111 ? 6.845 48.256 196.138 1.00 91.31 111 TYR A N 1
ATOM 764 C CA . TYR A 1 111 ? 7.107 46.827 196.292 1.00 88.90 111 TYR A CA 1
ATOM 765 C C . TYR A 1 111 ? 8.378 46.574 197.092 1.00 87.24 111 TYR A C 1
ATOM 766 O O . TYR A 1 111 ? 8.447 45.632 197.880 1.00 88.38 111 TYR A O 1
ATOM 775 N N . LEU A 1 112 ? 9.387 47.412 196.880 1.00 86.05 112 LEU A N 1
ATOM 776 C CA . LEU A 1 112 ? 10.626 47.315 197.639 1.00 90.42 112 LEU A CA 1
ATOM 777 C C . LEU A 1 112 ? 10.385 47.674 199.097 1.00 95.60 112 LEU A C 1
ATOM 778 O O . LEU A 1 112 ? 10.663 46.882 199.998 1.00 95.57 112 LEU A O 1
ATOM 783 N N . HIS A 1 113 ? 9.855 48.873 199.320 1.00 99.75 113 HIS A N 1
ATOM 784 C CA . HIS A 1 113 ? 9.586 49.354 200.669 1.00 102.01 113 HIS A CA 1
ATOM 785 C C . HIS A 1 113 ? 8.871 48.308 201.512 1.00 100.36 113 HIS A C 1
ATOM 786 O O . HIS A 1 113 ? 9.351 47.942 202.582 1.00 101.37 113 HIS A O 1
ATOM 793 N N . THR A 1 114 ? 7.730 47.824 201.029 1.00 98.55 114 THR A N 1
ATOM 794 C CA . THR A 1 114 ? 6.921 46.901 201.819 1.00 100.40 114 THR A CA 1
ATOM 795 C C . THR A 1 114 ? 7.652 45.589 202.107 1.00 101.06 114 THR A C 1
ATOM 796 O O . THR A 1 114 ? 7.465 45.000 203.170 1.00 106.49 114 THR A O 1
ATOM 800 N N . PHE A 1 115 ? 8.484 45.130 201.175 1.00 95.21 115 PHE A N 1
ATOM 801 C CA . PHE A 1 115 ? 9.245 43.903 201.408 1.00 92.65 115 PHE A CA 1
ATOM 802 C C . PHE A 1 115 ? 10.318 44.104 202.474 1.00 97.55 115 PHE A C 1
ATOM 803 O O . PHE A 1 115 ? 10.579 43.211 203.277 1.00 101.27 115 PHE A O 1
ATOM 811 N N . ALA A 1 116 ? 10.940 45.279 202.478 1.00 98.12 116 ALA A N 1
ATOM 812 C CA . ALA A 1 116 ? 11.973 45.585 203.460 1.00 100.65 116 ALA A CA 1
ATOM 813 C C . ALA A 1 116 ? 11.399 45.607 204.873 1.00 103.74 116 ALA A C 1
ATOM 814 O O . ALA A 1 116 ? 12.067 45.217 205.832 1.00 106.74 116 ALA A O 1
ATOM 816 N N . THR A 1 117 ? 10.155 46.060 204.995 1.00 102.11 117 THR A N 1
ATOM 817 C CA . THR A 1 117 ? 9.529 46.211 206.303 1.00 104.49 117 THR A CA 1
ATOM 818 C C . THR A 1 117 ? 8.973 44.895 206.841 1.00 108.58 117 THR A C 1
ATOM 819 O O . THR A 1 117 ? 9.332 44.463 207.936 1.00 113.36 117 THR A O 1
ATOM 823 N N . LEU A 1 118 ? 8.105 44.258 206.061 1.00 104.65 118 LEU A N 1
ATOM 824 C CA . LEU A 1 118 ? 7.347 43.103 206.535 1.00 102.86 118 LEU A CA 1
ATOM 825 C C . LEU A 1 118 ? 8.117 41.783 206.495 1.00 103.61 118 LEU A C 1
ATOM 826 O O . LEU A 1 118 ? 7.587 40.741 206.876 1.00 105.39 118 LEU A O 1
ATOM 831 N N . ALA A 1 119 ? 9.365 41.827 206.046 1.00 102.63 119 ALA A N 1
ATOM 832 C CA . ALA A 1 119 ? 10.164 40.610 205.932 1.00 103.73 119 ALA A CA 1
ATOM 833 C C . ALA A 1 119 ? 10.502 40.014 207.300 1.00 106.64 119 ALA A C 1
ATOM 834 O O . ALA A 1 119 ? 10.740 38.811 207.424 1.00 106.89 119 ALA A O 1
ATOM 836 N N . THR A 1 120 ? 10.523 40.861 208.322 1.00 107.80 120 THR A N 1
ATOM 837 C CA . THR A 1 120 ? 10.875 40.426 209.668 1.00 112.11 120 THR A CA 1
ATOM 838 C C . THR A 1 120 ? 9.748 40.707 210.663 1.00 111.59 120 THR A C 1
ATOM 839 O O . THR A 1 120 ? 9.893 40.476 211.866 1.00 109.51 120 THR A O 1
ATOM 843 N N . SER A 1 121 ? 8.629 41.207 210.147 1.00 110.24 121 SER A N 1
ATOM 844 C CA . SER A 1 121 ? 7.454 41.493 210.960 1.00 108.75 121 SER A CA 1
ATOM 845 C C . SER A 1 121 ? 6.697 40.205 211.262 1.00 106.88 121 SER A C 1
ATOM 846 O O . SER A 1 121 ? 6.335 39.459 210.353 1.00 106.15 121 SER A O 1
ATOM 849 N N . THR A 1 122 ? 6.458 39.955 212.546 1.00 106.27 122 THR A N 1
ATOM 850 C CA . THR A 1 122 ? 5.812 38.726 212.999 1.00 103.61 122 THR A CA 1
ATOM 851 C C . THR A 1 122 ? 4.353 38.618 212.546 1.00 109.00 122 THR A C 1
ATOM 852 O O . THR A 1 122 ? 3.709 37.587 212.746 1.00 109.63 122 THR A O 1
ATOM 856 N N . GLU A 1 123 ? 3.838 39.682 211.936 1.00 113.92 123 GLU A N 1
ATOM 857 C CA . GLU A 1 123 ? 2.460 39.692 211.451 1.00 119.45 123 GLU A CA 1
ATOM 858 C C . GLU A 1 123 ? 2.393 39.587 209.928 1.00 114.09 123 GLU A C 1
ATOM 859 O O . GLU A 1 123 ? 1.447 40.065 209.300 1.00 110.21 123 GLU A O 1
ATOM 865 N N . LEU A 1 124 ? 3.409 38.960 209.343 1.00 111.98 124 LEU A N 1
ATOM 866 C CA . LEU A 1 124 ? 3.421 38.680 207.914 1.00 107.92 124 LEU A CA 1
ATOM 867 C C . LEU A 1 124 ? 2.695 37.369 207.637 1.00 110.90 124 LEU A C 1
ATOM 868 O O . LEU A 1 124 ? 3.180 36.295 207.989 1.00 112.66 124 LEU A O 1
ATOM 873 N N . LYS A 1 125 ? 1.534 37.464 206.997 1.00 111.18 125 LYS A N 1
ATOM 874 C CA . LYS A 1 125 ? 0.690 36.297 206.761 1.00 108.82 125 LYS A CA 1
ATOM 875 C C . LYS A 1 125 ? 1.150 35.455 205.570 1.00 101.70 125 LYS A C 1
ATOM 876 O O . LYS A 1 125 ? 0.850 34.262 205.490 1.00 99.35 125 LYS A O 1
ATOM 882 N N . HIS A 1 126 ? 1.880 36.072 204.648 1.00 97.28 126 HIS A N 1
ATOM 883 C CA . HIS A 1 126 ? 2.324 35.366 203.453 1.00 94.74 126 HIS A CA 1
ATOM 884 C C . HIS A 1 126 ? 3.832 35.464 203.268 1.00 93.72 126 HIS A C 1
ATOM 885 O O . HIS A 1 126 ? 4.424 36.519 203.487 1.00 93.30 126 HIS A O 1
ATOM 892 N N . ASP A 1 127 ? 4.452 34.357 202.872 1.00 94.49 127 ASP A N 1
ATOM 893 C CA . ASP A 1 127 ? 5.847 34.383 202.454 1.00 96.89 127 ASP A CA 1
ATOM 894 C C . ASP A 1 127 ? 5.982 35.364 201.298 1.00 98.23 127 ASP A C 1
ATOM 895 O O . ASP A 1 127 ? 5.058 35.518 200.498 1.00 104.24 127 ASP A O 1
ATOM 900 N N . LEU A 1 128 ? 7.126 36.027 201.200 1.00 92.46 128 LEU A N 1
ATOM 901 C CA . LEU A 1 128 ? 7.311 37.011 200.140 1.00 85.51 128 LEU A CA 1
ATOM 902 C C . LEU A 1 128 ? 8.493 36.703 199.227 1.00 83.54 128 LEU A C 1
ATOM 903 O O . LEU A 1 128 ? 9.567 36.313 199.684 1.00 84.70 128 LEU A O 1
ATOM 908 N N . THR A 1 129 ? 8.273 36.867 197.927 1.00 80.88 129 THR A N 1
ATOM 909 C CA . THR A 1 129 ? 9.360 36.926 196.960 1.00 78.07 129 THR A CA 1
ATOM 910 C C . THR A 1 129 ? 9.303 38.289 196.280 1.00 75.27 129 THR A C 1
ATOM 911 O O . THR A 1 129 ? 8.227 38.757 195.906 1.00 71.88 129 THR A O 1
ATOM 915 N N . LEU A 1 130 ? 10.457 38.932 196.140 1.00 76.58 130 LEU A N 1
ATOM 916 C CA . LEU A 1 130 ? 10.535 40.211 195.444 1.00 76.45 130 LEU A CA 1
ATOM 917 C C . LEU A 1 130 ? 11.466 40.103 194.248 1.00 76.52 130 LEU A C 1
ATOM 918 O O . LEU A 1 130 ? 12.649 39.811 194.404 1.00 78.34 130 LEU A O 1
ATOM 923 N N . ILE A 1 131 ? 10.932 40.336 193.054 1.00 74.81 131 ILE A N 1
ATOM 924 C CA . ILE A 1 131 ? 11.753 40.306 191.848 1.00 71.63 131 ILE A CA 1
ATOM 925 C C . ILE A 1 131 ? 11.783 41.656 191.141 1.00 70.23 131 ILE A C 1
ATOM 926 O O . ILE A 1 131 ? 10.784 42.094 190.568 1.00 70.94 131 ILE A O 1
ATOM 931 N N . ALA A 1 132 ? 12.935 42.314 191.202 1.00 68.32 132 ALA A N 1
ATOM 932 C CA . ALA A 1 132 ? 13.152 43.555 190.474 1.00 68.05 132 ALA A CA 1
ATOM 933 C C . ALA A 1 132 ? 13.975 43.248 189.224 1.00 75.28 132 ALA A C 1
ATOM 934 O O . ALA A 1 132 ? 15.197 43.103 189.296 1.00 79.34 132 ALA A O 1
ATOM 936 N N . TYR A 1 133 ? 13.302 43.146 188.079 1.00 76.18 133 TYR A N 1
ATOM 937 C CA . TYR A 1 133 ? 13.942 42.654 186.859 1.00 75.78 133 TYR A CA 1
ATOM 938 C C . TYR A 1 133 ? 14.269 43.729 185.818 1.00 79.93 133 TYR A C 1
ATOM 939 O O . TYR A 1 133 ? 13.844 44.880 185.930 1.00 83.06 133 TYR A O 1
ATOM 948 N N . GLU A 1 134 ? 15.025 43.327 184.800 1.00 80.36 134 GLU A N 1
ATOM 949 C CA . GLU A 1 134 ? 15.578 44.245 183.810 1.00 79.72 134 GLU A CA 1
ATOM 950 C C . GLU A 1 134 ? 14.943 44.086 182.433 1.00 79.54 134 GLU A C 1
ATOM 951 O O . GLU A 1 134 ? 14.179 43.149 182.191 1.00 75.38 134 GLU A O 1
ATOM 957 N N . CYS A 1 135 ? 15.283 45.016 181.540 1.00 82.92 135 CYS A N 1
ATOM 958 C CA . CYS A 1 135 ? 14.945 44.949 180.115 1.00 81.25 135 CYS A CA 1
ATOM 959 C C . CYS A 1 135 ? 13.523 44.487 179.783 1.00 83.90 135 CYS A C 1
ATOM 960 O O . CYS A 1 135 ? 13.332 43.569 178.981 1.00 83.11 135 CYS A O 1
ATOM 963 N N . GLU A 1 136 ? 12.531 45.131 180.390 1.00 86.46 136 GLU A N 1
ATOM 964 C CA . GLU A 1 136 ? 11.137 44.853 180.068 1.00 90.13 136 GLU A CA 1
ATOM 965 C C . GLU A 1 136 ? 10.736 45.629 178.820 1.00 94.39 136 GLU A C 1
ATOM 966 O O . GLU A 1 136 ? 9.854 45.211 178.068 1.00 95.15 136 GLU A O 1
ATOM 972 N N . GLU A 1 137 ? 11.401 46.761 178.605 1.00 96.81 137 GLU A N 1
ATOM 973 C CA . GLU A 1 137 ? 11.091 47.652 177.492 1.00 99.81 137 GLU A CA 1
ATOM 974 C C . GLU A 1 137 ? 11.878 47.279 176.231 1.00 102.63 137 GLU A C 1
ATOM 975 O O . GLU A 1 137 ? 12.575 48.114 175.651 1.00 100.95 137 GLU A O 1
ATOM 981 N N . VAL A 1 138 ? 11.766 46.021 175.816 1.00 106.39 138 VAL A N 1
ATOM 982 C CA . VAL A 1 138 ? 12.464 45.536 174.629 1.00 112.35 138 VAL A CA 1
ATOM 983 C C . VAL A 1 138 ? 12.050 44.097 174.311 1.00 117.60 138 VAL A C 1
ATOM 984 O O . VAL A 1 138 ? 11.492 43.406 175.165 1.00 118.26 138 VAL A O 1
ATOM 988 N N . ALA A 1 139 ? 12.319 43.660 173.082 1.00 121.97 139 ALA A N 1
ATOM 989 C CA . ALA A 1 139 ? 11.901 42.343 172.601 1.00 126.78 139 ALA A CA 1
ATOM 990 C C . ALA A 1 139 ? 12.012 41.241 173.658 1.00 133.48 139 ALA A C 1
ATOM 991 O O . ALA A 1 139 ? 12.948 41.223 174.460 1.00 134.89 139 ALA A O 1
ATOM 993 N N . ASP A 1 140 ? 11.048 40.323 173.650 1.00 136.61 140 ASP A N 1
ATOM 994 C CA . ASP A 1 140 ? 11.043 39.203 174.586 1.00 136.94 140 ASP A CA 1
ATOM 995 C C . ASP A 1 140 ? 12.175 38.221 174.290 1.00 137.80 140 ASP A C 1
ATOM 996 O O . ASP A 1 140 ? 11.939 37.072 173.914 1.00 140.75 140 ASP A O 1
ATOM 1001 N N . HIS A 1 141 ? 13.405 38.696 174.447 1.00 134.14 141 HIS A N 1
ATOM 1002 C CA . HIS A 1 141 ? 14.581 37.839 174.397 1.00 129.10 141 HIS A CA 1
ATOM 1003 C C . HIS A 1 141 ? 15.638 38.474 175.288 1.00 123.31 141 HIS A C 1
ATOM 1004 O O . HIS A 1 141 ? 16.768 37.994 175.387 1.00 123.92 141 HIS A O 1
ATOM 1011 N N . LEU A 1 142 ? 15.243 39.566 175.937 1.00 115.82 142 LEU A N 1
ATOM 1012 C CA . LEU A 1 142 ? 16.095 40.269 176.883 1.00 108.96 142 LEU A CA 1
ATOM 1013 C C . LEU A 1 142 ? 15.373 40.396 178.215 1.00 103.64 142 LEU A C 1
ATOM 1014 O O . LEU A 1 142 ? 15.965 40.793 179.218 1.00 102.43 142 LEU A O 1
ATOM 1019 N N . ASN A 1 143 ? 14.088 40.057 178.212 1.00 99.34 143 ASN A N 1
ATOM 1020 C CA . ASN A 1 143 ? 13.242 40.220 179.389 1.00 94.97 143 ASN A CA 1
ATOM 1021 C C . ASN A 1 143 ? 13.779 39.501 180.627 1.00 90.95 143 ASN A C 1
ATOM 1022 O O . ASN A 1 143 ? 14.020 38.292 180.602 1.00 91.24 143 ASN A O 1
ATOM 1027 N N . GLY A 1 144 ? 13.961 40.258 181.706 1.00 86.91 144 GLY A N 1
ATOM 1028 C CA . GLY A 1 144 ? 14.483 39.719 182.950 1.00 84.51 144 GLY A CA 1
ATOM 1029 C C . GLY A 1 144 ? 13.708 38.523 183.474 1.00 81.60 144 GLY A C 1
ATOM 1030 O O . GLY A 1 144 ? 14.290 37.471 183.747 1.00 78.87 144 GLY A O 1
ATOM 1031 N N . LEU A 1 145 ? 12.394 38.683 183.622 1.00 81.06 145 LEU A N 1
ATOM 1032 C CA . LEU A 1 145 ? 11.537 37.588 184.065 1.00 79.44 145 LEU A CA 1
ATOM 1033 C C . LEU A 1 145 ? 11.666 36.384 183.139 1.00 83.35 145 LEU A C 1
ATOM 1034 O O . LEU A 1 145 ? 11.520 35.239 183.569 1.00 85.50 145 LEU A O 1
ATOM 1039 N N . GLY A 1 146 ? 11.940 36.656 181.866 1.00 81.82 146 GLY A N 1
ATOM 1040 C CA . GLY A 1 146 ? 12.103 35.611 180.875 1.00 80.98 146 GLY A CA 1
ATOM 1041 C C . GLY A 1 146 ? 13.245 34.668 181.200 1.00 82.95 146 GLY A C 1
ATOM 1042 O O . GLY A 1 146 ? 13.051 33.454 181.283 1.00 81.30 146 GLY A O 1
ATOM 1043 N N . HIS A 1 147 ? 14.439 35.224 181.387 1.00 87.16 147 HIS A N 1
ATOM 1044 C CA . HIS A 1 147 ? 15.620 34.418 181.686 1.00 91.80 147 HIS A CA 1
ATOM 1045 C C . HIS A 1 147 ? 15.478 33.701 183.024 1.00 92.96 147 HIS A C 1
ATOM 1046 O O . HIS A 1 147 ? 15.948 32.574 183.187 1.00 96.59 147 HIS A O 1
ATOM 1053 N N . ILE A 1 148 ? 14.828 34.357 183.981 1.00 88.46 148 ILE A N 1
ATOM 1054 C CA . ILE A 1 148 ? 14.581 33.749 185.281 1.00 85.63 148 ILE A CA 1
ATOM 1055 C C . ILE A 1 148 ? 13.734 32.489 185.129 1.00 88.55 148 ILE A C 1
ATOM 1056 O O . ILE A 1 148 ? 14.074 31.434 185.661 1.00 91.12 148 ILE A O 1
ATOM 1061 N N . ARG A 1 149 ? 12.638 32.603 184.387 1.00 88.98 149 ARG A N 1
ATOM 1062 C CA . ARG A 1 149 ? 11.773 31.461 184.111 1.00 92.23 149 ARG A CA 1
ATOM 1063 C C . ARG A 1 149 ? 12.526 30.351 183.382 1.00 93.49 149 ARG A C 1
ATOM 1064 O O . ARG A 1 149 ? 12.207 29.171 183.528 1.00 92.32 149 ARG A O 1
ATOM 1072 N N . ASP A 1 150 ? 13.529 30.736 182.601 1.00 97.14 150 ASP A N 1
ATOM 1073 C CA . ASP A 1 150 ? 14.276 29.782 181.790 1.00 101.55 150 ASP A CA 1
ATOM 1074 C C . ASP A 1 150 ? 15.380 29.064 182.562 1.00 99.74 150 ASP A C 1
ATOM 1075 O O . ASP A 1 150 ? 15.660 27.896 182.302 1.00 100.23 150 ASP A O 1
ATOM 1080 N N . GLU A 1 151 ? 16.000 29.757 183.512 1.00 99.17 151 GLU A N 1
ATOM 1081 C CA . GLU A 1 151 ? 17.135 29.190 184.241 1.00 99.47 151 GLU A CA 1
ATOM 1082 C C . GLU A 1 151 ? 16.827 28.866 185.704 1.00 95.96 151 GLU A C 1
ATOM 1083 O O . GLU A 1 151 ? 17.255 27.834 186.219 1.00 97.28 151 GLU A O 1
ATOM 1089 N N . HIS A 1 152 ? 16.094 29.750 186.372 1.00 92.45 152 HIS A N 1
ATOM 1090 C CA . HIS A 1 152 ? 15.729 29.533 187.769 1.00 90.90 152 HIS A CA 1
ATOM 1091 C C . HIS A 1 152 ? 14.231 29.702 187.990 1.00 89.35 152 HIS A C 1
ATOM 1092 O O . HIS A 1 152 ? 13.799 30.655 188.639 1.00 91.63 152 HIS A O 1
ATOM 1099 N N . PRO A 1 153 ? 13.429 28.773 187.453 1.00 85.66 153 PRO A N 1
ATOM 1100 C CA . PRO A 1 153 ? 11.973 28.878 187.588 1.00 86.29 153 PRO A CA 1
ATOM 1101 C C . PRO A 1 153 ? 11.525 28.820 189.045 1.00 90.87 153 PRO A C 1
ATOM 1102 O O . PRO A 1 153 ? 10.551 29.479 189.410 1.00 94.06 153 PRO A O 1
ATOM 1106 N N . GLU A 1 154 ? 12.235 28.050 189.864 1.00 91.10 154 GLU A N 1
ATOM 1107 C CA . GLU A 1 154 ? 11.857 27.873 191.263 1.00 91.64 154 GLU A CA 1
ATOM 1108 C C . GLU A 1 154 ? 11.632 29.201 191.988 1.00 88.55 154 GLU A C 1
ATOM 1109 O O . GLU A 1 154 ? 10.827 29.281 192.913 1.00 89.10 154 GLU A O 1
ATOM 1115 N N . TRP A 1 155 ? 12.337 30.242 191.563 1.00 87.14 155 TRP A N 1
ATOM 1116 C CA . TRP A 1 155 ? 12.207 31.548 192.199 1.00 87.52 155 TRP A CA 1
ATOM 1117 C C . TRP A 1 155 ? 10.856 32.209 191.936 1.00 89.20 155 TRP A C 1
ATOM 1118 O O . TRP A 1 155 ? 10.354 32.964 192.771 1.00 92.13 155 TRP A O 1
ATOM 1129 N N . LEU A 1 156 ? 10.271 31.918 190.778 1.00 86.99 156 LEU A N 1
ATOM 1130 C CA . LEU A 1 156 ? 8.976 32.482 190.414 1.00 83.97 156 LEU A CA 1
ATOM 1131 C C . LEU A 1 156 ? 7.845 31.902 191.259 1.00 82.82 156 LEU A C 1
ATOM 1132 O O . LEU A 1 156 ? 6.780 32.509 191.384 1.00 81.58 156 LEU A O 1
ATOM 1137 N N . ALA A 1 157 ? 8.085 30.728 191.837 1.00 83.67 157 ALA A N 1
ATOM 1138 C CA . ALA A 1 157 ? 7.079 30.026 192.631 1.00 81.49 157 ALA A CA 1
ATOM 1139 C C . ALA A 1 157 ? 6.396 30.927 193.656 1.00 79.03 157 ALA A C 1
ATOM 1140 O O . ALA A 1 157 ? 7.053 31.640 194.418 1.00 75.13 157 ALA A O 1
ATOM 1142 N N . ALA A 1 158 ? 5.067 30.882 193.657 1.00 79.99 158 ALA A N 1
ATOM 1143 C CA . ALA A 1 158 ? 4.252 31.669 194.571 1.00 81.33 158 ALA A CA 1
ATOM 1144 C C . ALA A 1 158 ? 2.792 31.271 194.405 1.00 85.94 158 ALA A C 1
ATOM 1145 O O . ALA A 1 158 ? 2.445 30.536 193.478 1.00 86.78 158 ALA A O 1
ATOM 1147 N N . ASP A 1 159 ? 1.940 31.753 195.304 1.00 88.96 159 ASP A N 1
ATOM 1148 C CA . ASP A 1 159 ? 0.513 31.453 195.243 1.00 92.77 159 ASP A CA 1
ATOM 1149 C C . ASP A 1 159 ? -0.260 32.612 194.623 1.00 91.41 159 ASP A C 1
ATOM 1150 O O . ASP A 1 159 ? -1.397 32.447 194.181 1.00 94.80 159 ASP A O 1
ATOM 1155 N N . LEU A 1 160 ? 0.366 33.785 194.599 1.00 86.81 160 LEU A N 1
ATOM 1156 C CA . LEU A 1 160 ? -0.197 34.955 193.934 1.00 82.54 160 LEU A CA 1
ATOM 1157 C C . LEU A 1 160 ? 0.915 35.907 193.502 1.00 84.31 160 LEU A C 1
ATOM 1158 O O . LEU A 1 160 ? 1.860 36.149 194.254 1.00 86.84 160 LEU A O 1
ATOM 1163 N N . ALA A 1 161 ? 0.800 36.444 192.291 1.00 82.20 161 ALA A N 1
ATOM 1164 C CA . ALA A 1 161 ? 1.800 37.373 191.777 1.00 79.51 161 ALA A CA 1
ATOM 1165 C C . ALA A 1 161 ? 1.213 38.761 191.535 1.00 78.12 161 ALA A C 1
ATOM 1166 O O . ALA A 1 161 ? 0.104 38.893 191.025 1.00 79.86 161 ALA A O 1
ATOM 1168 N N . LEU A 1 162 ? 1.959 39.793 191.916 1.00 76.35 162 LEU A N 1
ATOM 1169 C CA . LEU A 1 162 ? 1.523 41.175 191.735 1.00 78.02 162 LEU A CA 1
ATOM 1170 C C . LEU A 1 162 ? 2.556 41.967 190.945 1.00 82.44 162 LEU A C 1
ATOM 1171 O O . LEU A 1 162 ? 3.730 41.996 191.308 1.00 87.59 162 LEU A O 1
ATOM 1176 N N . LEU A 1 163 ? 2.118 42.613 189.869 1.00 82.42 163 LEU A N 1
ATOM 1177 C CA . LEU A 1 163 ? 3.020 43.399 189.031 1.00 81.33 163 LEU A CA 1
ATOM 1178 C C . LEU A 1 163 ? 2.815 44.897 189.257 1.00 84.63 163 LEU A C 1
ATOM 1179 O O . LEU A 1 163 ? 1.688 45.390 189.217 1.00 84.98 163 LEU A O 1
ATOM 1184 N N . GLY A 1 164 ? 3.912 45.613 189.483 1.00 86.74 164 GLY A N 1
ATOM 1185 C CA . GLY A 1 164 ? 3.860 47.018 189.850 1.00 88.70 164 GLY A CA 1
ATOM 1186 C C . GLY A 1 164 ? 3.429 47.979 188.756 1.00 91.05 164 GLY A C 1
ATOM 1187 O O . GLY A 1 164 ? 3.427 49.195 188.969 1.00 91.17 164 GLY A O 1
ATOM 1188 N N . GLU A 1 165 ? 3.069 47.441 187.592 1.00 91.96 165 GLU A N 1
ATOM 1189 C CA . GLU A 1 165 ? 2.603 48.259 186.471 1.00 92.35 165 GLU A CA 1
ATOM 1190 C C . GLU A 1 165 ? 1.613 49.320 186.941 1.00 93.58 165 GLU A C 1
ATOM 1191 O O . GLU A 1 165 ? 0.759 49.045 187.781 1.00 94.74 165 GLU A O 1
ATOM 1197 N N . PRO A 1 166 ? 1.719 50.537 186.388 1.00 93.27 166 PRO A N 1
ATOM 1198 C CA . PRO A 1 166 ? 0.873 51.663 186.802 1.00 96.22 166 PRO A CA 1
ATOM 1199 C C . PRO A 1 166 ? -0.615 51.408 186.568 1.00 100.43 166 PRO A C 1
ATOM 1200 O O . PRO A 1 166 ? -1.047 51.283 185.422 1.00 102.74 166 PRO A O 1
ATOM 1204 N N . THR A 1 167 ? -1.384 51.338 187.651 1.00 102.05 167 THR A N 1
ATOM 1205 C CA . THR A 1 167 ? -2.828 51.134 187.559 1.00 103.40 167 THR A CA 1
ATOM 1206 C C . THR A 1 167 ? -3.596 52.168 188.378 1.00 104.88 167 THR A C 1
ATOM 1207 O O . THR A 1 167 ? -4.806 52.049 188.563 1.00 106.79 167 THR A O 1
ATOM 1211 N N . GLY A 1 168 ? -2.887 53.179 188.871 1.00 103.85 168 GLY A N 1
ATOM 1212 C CA . GLY A 1 168 ? -3.505 54.233 189.653 1.00 105.03 168 GLY A CA 1
ATOM 1213 C C . GLY A 1 168 ? -4.241 53.716 190.876 1.00 106.65 168 GLY A C 1
ATOM 1214 O O . GLY A 1 168 ? -5.370 54.125 191.151 1.00 107.75 168 GLY A O 1
ATOM 1215 N N . GLY A 1 169 ? -3.602 52.811 191.610 1.00 106.19 169 GLY A N 1
ATOM 1216 C CA . GLY A 1 169 ? -4.177 52.270 192.828 1.00 105.78 169 GLY A CA 1
ATOM 1217 C C . GLY A 1 169 ? -5.224 51.203 192.577 1.00 106.50 169 GLY A C 1
ATOM 1218 O O . GLY A 1 169 ? -5.641 50.503 193.499 1.00 107.28 169 GLY A O 1
ATOM 1219 N N . TRP A 1 170 ? -5.653 51.080 191.325 1.00 106.48 170 TRP A N 1
ATOM 1220 C CA . TRP A 1 170 ? -6.649 50.084 190.953 1.00 106.37 170 TRP A CA 1
ATOM 1221 C C . TRP A 1 170 ? -6.010 48.720 190.743 1.00 100.38 170 TRP A C 1
ATOM 1222 O O . TRP A 1 170 ? -4.804 48.618 190.521 1.00 100.55 170 TRP A O 1
ATOM 1233 N N . ILE A 1 171 ? -6.824 47.672 190.815 1.00 94.56 171 ILE A N 1
ATOM 1234 C CA . ILE A 1 171 ? -6.370 46.336 190.457 1.00 90.57 171 ILE A CA 1
ATOM 1235 C C . ILE A 1 171 ? -6.830 45.983 189.050 1.00 96.11 171 ILE A C 1
ATOM 1236 O O . ILE A 1 171 ? -8.023 45.806 188.807 1.00 100.96 171 ILE A O 1
ATOM 1241 N N . GLU A 1 172 ? -5.886 45.889 188.122 1.00 95.02 172 GLU A N 1
ATOM 1242 C CA . GLU A 1 172 ? -6.198 45.436 186.773 1.00 94.78 172 GLU A CA 1
ATOM 1243 C C . GLU A 1 172 ? -5.831 43.960 186.648 1.00 86.50 172 GLU A C 1
ATOM 1244 O O . GLU A 1 172 ? -4.682 43.610 186.383 1.00 79.92 172 GLU A O 1
ATOM 1250 N N . ALA A 1 173 ? -6.829 43.104 186.847 1.00 87.65 173 ALA A N 1
ATOM 1251 C CA . ALA A 1 173 ? -6.614 41.674 187.053 1.00 89.67 173 ALA A CA 1
ATOM 1252 C C . ALA A 1 173 ? -6.217 40.904 185.800 1.00 90.57 173 ALA A C 1
ATOM 1253 O O . ALA A 1 173 ? -6.793 41.089 184.730 1.00 92.31 173 ALA A O 1
ATOM 1255 N N . GLY A 1 174 ? -5.234 40.023 185.956 1.00 89.62 174 GLY A N 1
ATOM 1256 C CA . GLY A 1 174 ? -4.757 39.193 184.867 1.00 87.54 174 GLY A CA 1
ATOM 1257 C C . GLY A 1 174 ? -4.412 39.975 183.616 1.00 84.73 174 GLY A C 1
ATOM 1258 O O . GLY A 1 174 ? -4.105 41.166 183.677 1.00 81.75 174 GLY A O 1
ATOM 1259 N N . CYS A 1 175 ? -4.455 39.291 182.478 1.00 86.27 175 CYS A N 1
ATOM 1260 C CA . CYS A 1 175 ? -4.238 39.918 181.182 1.00 88.19 175 CYS A CA 1
ATOM 1261 C C . CYS A 1 175 ? -4.659 38.943 180.096 1.00 89.39 175 CYS A C 1
ATOM 1262 O O . CYS A 1 175 ? -4.748 37.737 180.338 1.00 89.03 175 CYS A O 1
ATOM 1265 N N . GLN A 1 176 ? -4.910 39.464 178.900 1.00 84.61 176 GLN A N 1
ATOM 1266 C CA . GLN A 1 176 ? -5.353 38.627 177.792 1.00 85.26 176 GLN A CA 1
ATOM 1267 C C . GLN A 1 176 ? -4.197 38.173 176.913 1.00 86.55 176 GLN A C 1
ATOM 1268 O O . GLN A 1 176 ? -3.218 38.896 176.726 1.00 88.33 176 GLN A O 1
ATOM 1274 N N . GLY A 1 177 ? -4.318 36.960 176.386 1.00 86.72 177 GLY A N 1
ATOM 1275 C CA . GLY A 1 177 ? -3.302 36.398 175.520 1.00 86.31 177 GLY A CA 1
ATOM 1276 C C . GLY A 1 177 ? -3.111 37.241 174.278 1.00 84.44 177 GLY A C 1
ATOM 1277 O O . GLY A 1 177 ? -3.976 38.040 173.916 1.00 83.14 177 GLY A O 1
ATOM 1278 N N . ASN A 1 178 ? -1.973 37.063 173.620 1.00 82.86 178 ASN A N 1
ATOM 1279 C CA . ASN A 1 178 ? -1.658 37.846 172.435 1.00 79.60 178 ASN A CA 1
ATOM 1280 C C . ASN A 1 178 ? -1.034 37.010 171.322 1.00 78.87 178 ASN A C 1
ATOM 1281 O O . ASN A 1 178 ? 0.025 36.405 171.498 1.00 80.65 178 ASN A O 1
ATOM 1286 N N . LEU A 1 179 ? -1.703 36.987 170.174 1.00 75.12 179 LEU A N 1
ATOM 1287 C CA . LEU A 1 179 ? -1.256 36.190 169.042 1.00 71.80 179 LEU A CA 1
ATOM 1288 C C . LEU A 1 179 ? -1.286 37.005 167.756 1.00 72.39 179 LEU A C 1
ATOM 1289 O O . LEU A 1 179 ? -2.321 37.573 167.395 1.00 70.84 179 LEU A O 1
ATOM 1294 N N . ARG A 1 180 ? -0.142 37.068 167.079 1.00 73.18 180 ARG A N 1
ATOM 1295 C CA . ARG A 1 180 ? -0.053 37.713 165.775 1.00 72.92 180 ARG A CA 1
ATOM 1296 C C . ARG A 1 180 ? 0.344 36.698 164.711 1.00 71.38 180 ARG A C 1
ATOM 1297 O O . ARG A 1 180 ? 1.426 36.113 164.774 1.00 71.74 180 ARG A O 1
ATOM 1305 N N . ILE A 1 181 ? -0.543 36.491 163.742 1.00 70.46 181 ILE A N 1
ATOM 1306 C CA . ILE A 1 181 ? -0.292 35.574 162.635 1.00 70.88 181 ILE A CA 1
ATOM 1307 C C . ILE A 1 181 ? -0.174 36.350 161.330 1.00 72.91 181 ILE A C 1
ATOM 1308 O O . ILE A 1 181 ? -0.938 37.286 161.092 1.00 73.71 181 ILE A O 1
ATOM 1313 N N . LYS A 1 182 ? 0.786 35.967 160.491 1.00 72.92 182 LYS A N 1
ATOM 1314 C CA . LYS A 1 182 ? 0.949 36.601 159.186 1.00 71.06 182 LYS A CA 1
ATOM 1315 C C . LYS A 1 182 ? 0.444 35.694 158.075 1.00 70.85 182 LYS A C 1
ATOM 1316 O O . LYS A 1 182 ? 1.100 34.714 157.723 1.00 71.79 182 LYS A O 1
ATOM 1322 N N . VAL A 1 183 ? -0.721 36.026 157.526 1.00 71.71 183 VAL A N 1
ATOM 1323 C CA . VAL A 1 183 ? -1.287 35.269 156.413 1.00 75.31 183 VAL A CA 1
ATOM 1324 C C . VAL A 1 183 ? -0.751 35.785 155.079 1.00 76.61 183 VAL A C 1
ATOM 1325 O O . VAL A 1 183 ? -0.871 36.972 154.775 1.00 76.72 183 VAL A O 1
ATOM 1329 N N . THR A 1 184 ? -0.164 34.893 154.286 1.00 76.68 184 THR A N 1
ATOM 1330 C CA . THR A 1 184 ? 0.403 35.275 152.995 1.00 76.12 184 THR A CA 1
ATOM 1331 C C . THR A 1 184 ? -0.229 34.494 151.846 1.00 78.88 184 THR A C 1
ATOM 1332 O O . THR A 1 184 ? -0.295 33.267 151.882 1.00 82.62 184 THR A O 1
ATOM 1336 N N . ALA A 1 185 ? -0.693 35.212 150.828 1.00 77.90 185 ALA A N 1
ATOM 1337 C CA . ALA A 1 185 ? -1.280 34.577 149.654 1.00 77.49 185 ALA A CA 1
ATOM 1338 C C . ALA A 1 185 ? -0.359 34.708 148.445 1.00 77.97 185 ALA A C 1
ATOM 1339 O O . ALA A 1 185 ? 0.201 35.776 148.191 1.00 75.68 185 ALA A O 1
ATOM 1341 N N . HIS A 1 186 ? -0.208 33.614 147.704 1.00 80.92 186 HIS A N 1
ATOM 1342 C CA . HIS A 1 186 ? 0.632 33.600 146.512 1.00 81.34 186 HIS A CA 1
ATOM 1343 C C . HIS A 1 186 ? -0.199 33.402 145.255 1.00 81.68 186 HIS A C 1
ATOM 1344 O O . HIS A 1 186 ? -1.083 32.549 145.214 1.00 80.66 186 HIS A O 1
ATOM 1351 N N . GLY A 1 187 ? 0.096 34.195 144.228 1.00 83.97 187 GLY A N 1
ATOM 1352 C CA . GLY A 1 187 ? -0.573 34.079 142.944 1.00 84.01 187 GLY A CA 1
ATOM 1353 C C . GLY A 1 187 ? 0.429 34.069 141.806 1.00 84.35 187 GLY A C 1
ATOM 1354 O O . GLY A 1 187 ? 1.539 33.565 141.958 1.00 86.85 187 GLY A O 1
ATOM 1355 N N . VAL A 1 188 ? 0.043 34.623 140.661 1.00 82.98 188 VAL A N 1
ATOM 1356 C CA . VAL A 1 188 ? 0.959 34.745 139.529 1.00 79.89 188 VAL A CA 1
ATOM 1357 C C . VAL A 1 188 ? 0.708 36.021 138.723 1.00 77.00 188 VAL A C 1
ATOM 1358 O O . VAL A 1 188 ? -0.426 36.321 138.346 1.00 72.30 188 VAL A O 1
ATOM 1362 N N . ARG A 1 189 ? 1.781 36.767 138.471 1.00 78.50 189 ARG A N 1
ATOM 1363 C CA . ARG A 1 189 ? 1.695 38.042 137.766 1.00 80.34 189 ARG A CA 1
ATOM 1364 C C . ARG A 1 189 ? 1.090 37.909 136.372 1.00 83.54 189 ARG A C 1
ATOM 1365 O O . ARG A 1 189 ? 1.238 36.885 135.704 1.00 84.88 189 ARG A O 1
ATOM 1373 N N . ALA A 1 190 ? 0.411 38.965 135.943 1.00 83.01 190 ALA A N 1
ATOM 1374 C CA . ALA A 1 190 ? -0.149 39.045 134.603 1.00 83.83 190 ALA A CA 1
ATOM 1375 C C . ALA A 1 190 ? -0.627 40.470 134.371 1.00 86.04 190 ALA A C 1
ATOM 1376 O O . ALA A 1 190 ? -0.932 41.188 135.326 1.00 87.89 190 ALA A O 1
ATOM 1378 N N . HIS A 1 191 ? -0.679 40.885 133.109 1.00 83.66 191 HIS A N 1
ATOM 1379 C CA . HIS A 1 191 ? -1.183 42.209 132.773 1.00 79.62 191 HIS A CA 1
ATOM 1380 C C . HIS A 1 191 ? -2.644 42.324 133.196 1.00 76.29 191 HIS A C 1
ATOM 1381 O O . HIS A 1 191 ? -3.447 41.430 132.932 1.00 74.00 191 HIS A O 1
ATOM 1388 N N . SER A 1 192 ? -2.988 43.426 133.853 1.00 75.94 192 SER A N 1
ATOM 1389 C CA . SER A 1 192 ? -4.324 43.581 134.428 1.00 76.29 192 SER A CA 1
ATOM 1390 C C . SER A 1 192 ? -5.438 43.586 133.382 1.00 80.56 192 SER A C 1
ATOM 1391 O O . SER A 1 192 ? -6.619 43.534 133.730 1.00 84.10 192 SER A O 1
ATOM 1394 N N . ALA A 1 193 ? -5.060 43.640 132.107 1.00 80.53 193 ALA A N 1
ATOM 1395 C CA . ALA A 1 193 ? -6.027 43.592 131.016 1.00 81.21 193 ALA A CA 1
ATOM 1396 C C . ALA A 1 193 ? -6.198 42.158 130.524 1.00 84.36 193 ALA A C 1
ATOM 1397 O O . ALA A 1 193 ? -7.119 41.852 129.766 1.00 82.12 193 ALA A O 1
ATOM 1399 N N . ARG A 1 194 ? -5.293 41.288 130.961 1.00 89.76 194 ARG A N 1
ATOM 1400 C CA . ARG A 1 194 ? -5.363 39.863 130.662 1.00 94.30 194 ARG A CA 1
ATOM 1401 C C . ARG A 1 194 ? -5.346 39.062 131.963 1.00 94.39 194 ARG A C 1
ATOM 1402 O O . ARG A 1 194 ? -4.666 38.041 132.072 1.00 96.89 194 ARG A O 1
ATOM 1410 N N . SER A 1 195 ? -6.106 39.541 132.944 1.00 91.09 195 SER A N 1
ATOM 1411 C CA . SER A 1 195 ? -6.113 38.976 134.293 1.00 87.52 195 SER A CA 1
ATOM 1412 C C . SER A 1 195 ? -6.210 37.452 134.336 1.00 87.91 195 SER A C 1
ATOM 1413 O O . SER A 1 195 ? -5.677 36.816 135.245 1.00 85.72 195 SER A O 1
ATOM 1416 N N . TRP A 1 196 ? -6.896 36.872 133.356 1.00 89.67 196 TRP A N 1
ATOM 1417 C CA . TRP A 1 196 ? -7.125 35.432 133.335 1.00 87.53 196 TRP A CA 1
ATOM 1418 C C . TRP A 1 196 ? -5.837 34.641 133.123 1.00 87.22 196 TRP A C 1
ATOM 1419 O O . TRP A 1 196 ? -5.763 33.466 133.482 1.00 86.16 196 TRP A O 1
ATOM 1430 N N . LEU A 1 197 ? -4.827 35.285 132.547 1.00 89.47 197 LEU A N 1
ATOM 1431 C CA . LEU A 1 197 ? -3.544 34.629 132.299 1.00 90.37 197 LEU A CA 1
ATOM 1432 C C . LEU A 1 197 ? -2.757 34.438 133.588 1.00 91.29 197 LEU A C 1
ATOM 1433 O O . LEU A 1 197 ? -1.810 33.653 133.638 1.00 95.08 197 LEU A O 1
ATOM 1438 N N . GLY A 1 198 ? -3.153 35.165 134.625 1.00 86.85 198 GLY A N 1
ATOM 1439 C CA . GLY A 1 198 ? -2.503 35.060 135.915 1.00 84.73 198 GLY A CA 1
ATOM 1440 C C . GLY A 1 198 ? -3.492 34.751 137.019 1.00 84.17 198 GLY A C 1
ATOM 1441 O O . GLY A 1 198 ? -4.645 34.399 136.756 1.00 83.01 198 GLY A O 1
ATOM 1442 N N . ASP A 1 199 ? -3.038 34.888 138.260 1.00 83.42 199 ASP A N 1
ATOM 1443 C CA . ASP A 1 199 ? -3.871 34.602 139.418 1.00 81.46 199 ASP A CA 1
ATOM 1444 C C . ASP A 1 199 ? -3.689 35.677 140.477 1.00 77.17 199 ASP A C 1
ATOM 1445 O O . ASP A 1 199 ? -2.616 35.805 141.065 1.00 75.93 199 ASP A O 1
ATOM 1450 N N . ASN A 1 200 ? -4.743 36.447 140.719 1.00 75.58 200 ASN A N 1
ATOM 1451 C CA . ASN A 1 200 ? -4.663 37.570 141.645 1.00 77.40 200 ASN A CA 1
ATOM 1452 C C . ASN A 1 200 ? -4.498 37.135 143.098 1.00 76.07 200 ASN A C 1
ATOM 1453 O O . ASN A 1 200 ? -5.452 36.688 143.736 1.00 76.25 200 ASN A O 1
ATOM 1458 N N . ALA A 1 201 ? -3.280 37.279 143.610 1.00 73.96 201 ALA A N 1
ATOM 1459 C CA . ALA A 1 201 ? -2.962 36.886 144.979 1.00 70.28 201 ALA A CA 1
ATOM 1460 C C . ALA A 1 201 ? -3.835 37.617 145.989 1.00 67.81 201 ALA A C 1
ATOM 1461 O O . ALA A 1 201 ? -4.284 37.033 146.973 1.00 65.19 201 ALA A O 1
ATOM 1471 N N . HIS A 1 203 ? -6.853 38.765 145.752 1.00 69.11 203 HIS A N 1
ATOM 1472 C CA . HIS A 1 203 ? -8.228 38.283 145.786 1.00 70.52 203 HIS A CA 1
ATOM 1473 C C . HIS A 1 203 ? -8.343 37.008 146.625 1.00 72.05 203 HIS A C 1
ATOM 1474 O O . HIS A 1 203 ? -9.422 36.669 147.113 1.00 72.45 203 HIS A O 1
ATOM 1481 N N . LYS A 1 204 ? -7.226 36.305 146.791 1.00 73.43 204 LYS A N 1
ATOM 1482 C CA . LYS A 1 204 ? -7.211 35.062 147.559 1.00 76.89 204 LYS A CA 1
ATOM 1483 C C . LYS A 1 204 ? -7.442 35.287 149.052 1.00 78.49 204 LYS A C 1
ATOM 1484 O O . LYS A 1 204 ? -7.835 34.368 149.774 1.00 81.77 204 LYS A O 1
ATOM 1490 N N . LEU A 1 205 ? -7.190 36.505 149.516 1.00 73.97 205 LEU A N 1
ATOM 1491 C CA . LEU A 1 205 ? -7.380 36.822 150.922 1.00 73.57 205 LEU A CA 1
ATOM 1492 C C . LEU A 1 205 ? -8.814 37.250 151.197 1.00 75.87 205 LEU A C 1
ATOM 1493 O O . LEU A 1 205 ? -9.195 37.472 152.345 1.00 78.51 205 LEU A O 1
ATOM 1498 N N . SER A 1 206 ? -9.609 37.361 150.139 1.00 76.73 206 SER A N 1
ATOM 1499 C CA . SER A 1 206 ? -10.979 37.846 150.267 1.00 79.26 206 SER A CA 1
ATOM 1500 C C . SER A 1 206 ? -11.841 37.019 151.224 1.00 83.06 206 SER A C 1
ATOM 1501 O O . SER A 1 206 ? -12.552 37.583 152.056 1.00 84.20 206 SER A O 1
ATOM 1504 N N . PRO A 1 207 ? -11.790 35.681 151.108 1.00 85.63 207 PRO A N 1
ATOM 1505 C CA . PRO A 1 207 ? -12.588 34.842 152.011 1.00 87.51 207 PRO A CA 1
ATOM 1506 C C . PRO A 1 207 ? -12.102 34.925 153.458 1.00 85.63 207 PRO A C 1
ATOM 1507 O O . PRO A 1 207 ? -12.920 35.046 154.371 1.00 84.78 207 PRO A O 1
ATOM 1511 N N . ILE A 1 208 ? -10.789 34.859 153.657 1.00 82.73 208 ILE A N 1
ATOM 1512 C CA . ILE A 1 208 ? -10.202 34.987 154.985 1.00 78.11 208 ILE A CA 1
ATOM 1513 C C . ILE A 1 208 ? -10.507 36.351 155.598 1.00 74.28 208 ILE A C 1
ATOM 1514 O O . ILE A 1 208 ? -10.862 36.447 156.774 1.00 77.38 208 ILE A O 1
ATOM 1519 N N . ILE A 1 209 ? -10.368 37.404 154.801 1.00 68.16 209 ILE A N 1
ATOM 1520 C CA . ILE A 1 209 ? -10.690 38.747 155.265 1.00 63.39 209 ILE A CA 1
ATOM 1521 C C . ILE A 1 209 ? -12.145 38.825 155.698 1.00 66.59 209 ILE A C 1
ATOM 1522 O O . ILE A 1 209 ? -12.456 39.375 156.756 1.00 70.09 209 ILE A O 1
ATOM 1527 N N . SER A 1 210 ? -13.035 38.262 154.885 1.00 66.77 210 SER A N 1
ATOM 1528 C CA . SER A 1 210 ? -14.465 38.312 155.179 1.00 69.08 210 SER A CA 1
ATOM 1529 C C . SER A 1 210 ? -14.813 37.683 156.523 1.00 69.26 210 SER A C 1
ATOM 1530 O O . SER A 1 210 ? -15.578 38.257 157.302 1.00 68.25 210 SER A O 1
ATOM 1533 N N . LYS A 1 211 ? -14.253 36.507 156.791 1.00 70.17 211 LYS A N 1
ATOM 1534 C CA . LYS A 1 211 ? -14.487 35.830 158.061 1.00 70.31 211 LYS A CA 1
ATOM 1535 C C . LYS A 1 211 ? -14.014 36.693 159.225 1.00 67.44 211 LYS A C 1
ATOM 1536 O O . LYS A 1 211 ? -14.680 36.770 160.256 1.00 66.06 211 LYS A O 1
ATOM 1542 N N . VAL A 1 212 ? -12.873 37.352 159.050 1.00 64.90 212 VAL A N 1
ATOM 1543 C CA . VAL A 1 212 ? -12.334 38.222 160.089 1.00 62.82 212 VAL A CA 1
ATOM 1544 C C . VAL A 1 212 ? -13.234 39.425 160.359 1.00 67.34 212 VAL A C 1
ATOM 1545 O O . VAL A 1 212 ? -13.487 39.776 161.512 1.00 73.88 212 VAL A O 1
ATOM 1549 N N . ALA A 1 213 ? -13.714 40.059 159.296 1.00 66.41 213 ALA A N 1
ATOM 1550 C CA . ALA A 1 213 ? -14.575 41.227 159.442 1.00 66.82 213 ALA A CA 1
ATOM 1551 C C . ALA A 1 213 ? -15.955 40.835 159.963 1.00 69.53 213 ALA A C 1
ATOM 1552 O O . ALA A 1 213 ? -16.690 41.668 160.499 1.00 69.09 213 ALA A O 1
ATOM 1554 N N . ALA A 1 214 ? -16.297 39.562 159.805 1.00 72.43 214 ALA A N 1
ATOM 1555 C CA . ALA A 1 214 ? -17.593 39.058 160.237 1.00 78.54 214 ALA A CA 1
ATOM 1556 C C . ALA A 1 214 ? -17.507 38.457 161.635 1.00 85.69 214 ALA A C 1
ATOM 1557 O O . ALA A 1 214 ? -18.513 38.341 162.337 1.00 88.67 214 ALA A O 1
ATOM 1559 N N . TYR A 1 215 ? -16.298 38.073 162.029 1.00 86.94 215 TYR A N 1
ATOM 1560 C CA . TYR A 1 215 ? -16.073 37.456 163.330 1.00 84.41 215 TYR A CA 1
ATOM 1561 C C . TYR A 1 215 ? -16.463 38.406 164.450 1.00 83.31 215 TYR A C 1
ATOM 1562 O O . TYR A 1 215 ? -16.008 39.549 164.494 1.00 80.36 215 TYR A O 1
ATOM 1571 N N . LYS A 1 216 ? -17.323 37.927 165.343 1.00 88.77 216 LYS A N 1
ATOM 1572 C CA . LYS A 1 216 ? -17.655 38.655 166.560 1.00 92.16 216 LYS A CA 1
ATOM 1573 C C . LYS A 1 216 ? -16.866 38.064 167.721 1.00 89.97 216 LYS A C 1
ATOM 1574 O O . LYS A 1 216 ? -17.040 36.896 168.072 1.00 92.33 216 LYS A O 1
ATOM 1580 N N . ALA A 1 217 ? -15.995 38.879 168.307 1.00 86.72 217 ALA A N 1
ATOM 1581 C CA . ALA A 1 217 ? -15.091 38.433 169.365 1.00 86.78 217 ALA A CA 1
ATOM 1582 C C . ALA A 1 217 ? -15.798 37.708 170.511 1.00 87.99 217 ALA A C 1
ATOM 1583 O O . ALA A 1 217 ? -16.772 38.214 171.076 1.00 87.12 217 ALA A O 1
ATOM 1585 N N . ALA A 1 218 ? -15.294 36.526 170.853 1.00 88.76 218 ALA A N 1
ATOM 1586 C CA . ALA A 1 218 ? -15.816 35.768 171.989 1.00 91.66 218 ALA A CA 1
ATOM 1587 C C . ALA A 1 218 ? -15.616 36.530 173.307 1.00 88.20 218 ALA A C 1
ATOM 1588 O O . ALA A 1 218 ? -14.732 37.382 173.413 1.00 87.51 218 ALA A O 1
ATOM 1590 N N . GLU A 1 219 ? -16.436 36.215 174.306 1.00 85.06 219 GLU A N 1
ATOM 1591 C CA . GLU A 1 219 ? -16.458 36.972 175.556 1.00 84.85 219 GLU A CA 1
ATOM 1592 C C . GLU A 1 219 ? -16.680 36.045 176.756 1.00 88.46 219 GLU A C 1
ATOM 1593 O O . GLU A 1 219 ? -17.578 35.204 176.737 1.00 92.22 219 GLU A O 1
ATOM 1599 N N . VAL A 1 220 ? -15.870 36.196 177.802 1.00 88.50 220 VAL A N 1
ATOM 1600 C CA . VAL A 1 220 ? -15.929 35.276 178.939 1.00 90.42 220 VAL A CA 1
ATOM 1601 C C . VAL A 1 220 ? -15.880 35.985 180.296 1.00 91.93 220 VAL A C 1
ATOM 1602 O O . VAL A 1 220 ? -15.141 36.953 180.469 1.00 91.15 220 VAL A O 1
ATOM 1606 N N . ASN A 1 221 ? -16.678 35.495 181.247 1.00 96.27 221 ASN A N 1
ATOM 1607 C CA . ASN A 1 221 ? -16.664 35.986 182.630 1.00 100.50 221 ASN A CA 1
ATOM 1608 C C . ASN A 1 221 ? -15.732 35.179 183.530 1.00 97.24 221 ASN A C 1
ATOM 1609 O O . ASN A 1 221 ? -15.765 33.948 183.529 1.00 96.38 221 ASN A O 1
ATOM 1614 N N . ILE A 1 222 ? -14.911 35.875 184.309 1.00 94.81 222 ILE A N 1
ATOM 1615 C CA . ILE A 1 222 ? -14.022 35.211 185.256 1.00 94.04 222 ILE A CA 1
ATOM 1616 C C . ILE A 1 222 ? -13.918 35.966 186.579 1.00 95.68 222 ILE A C 1
ATOM 1617 O O . ILE A 1 222 ? -13.468 37.112 186.621 1.00 93.99 222 ILE A O 1
ATOM 1622 N N . ASP A 1 223 ? -14.345 35.307 187.653 1.00 97.46 223 ASP A N 1
ATOM 1623 C CA . ASP A 1 223 ? -14.278 35.867 189.000 1.00 100.90 223 ASP A CA 1
ATOM 1624 C C . ASP A 1 223 ? -14.999 37.207 189.106 1.00 103.44 223 ASP A C 1
ATOM 1625 O O . ASP A 1 223 ? -14.545 38.110 189.808 1.00 105.58 223 ASP A O 1
ATOM 1630 N N . GLY A 1 224 ? -16.125 37.327 188.411 1.00 103.14 224 GLY A N 1
ATOM 1631 C CA . GLY A 1 224 ? -16.916 38.544 188.448 1.00 104.00 224 GLY A CA 1
ATOM 1632 C C . GLY A 1 224 ? -16.447 39.551 187.421 1.00 103.21 224 GLY A C 1
ATOM 1633 O O . GLY A 1 224 ? -17.092 40.574 187.199 1.00 105.53 224 GLY A O 1
ATOM 1634 N N . LEU A 1 225 ? -15.312 39.256 186.796 1.00 100.70 225 LEU A N 1
ATOM 1635 C CA . LEU A 1 225 ? -14.764 40.111 185.754 1.00 100.62 225 LEU A CA 1
ATOM 1636 C C . LEU A 1 225 ? -15.166 39.593 184.381 1.00 103.68 225 LEU A C 1
ATOM 1637 O O . LEU A 1 225 ? -15.456 38.408 184.215 1.00 108.75 225 LEU A O 1
ATOM 1642 N N . THR A 1 226 ? -15.184 40.484 183.397 1.00 99.72 226 THR A N 1
ATOM 1643 C CA . THR A 1 226 ? -15.589 40.113 182.050 1.00 95.41 226 THR A CA 1
ATOM 1644 C C . THR A 1 226 ? -14.521 40.477 181.016 1.00 92.63 226 THR A C 1
ATOM 1645 O O . THR A 1 226 ? -14.208 41.650 180.815 1.00 90.09 226 THR A O 1
ATOM 1649 N N . TYR A 1 227 ? -13.957 39.456 180.375 1.00 92.69 227 TYR A N 1
ATOM 1650 C CA . TYR A 1 227 ? -12.923 39.648 179.365 1.00 93.78 227 TYR A CA 1
ATOM 1651 C C . TYR A 1 227 ? -13.515 39.513 177.964 1.00 101.53 227 TYR A C 1
ATOM 1652 O O . TYR A 1 227 ? -14.297 38.597 177.705 1.00 108.05 227 TYR A O 1
ATOM 1661 N N . ARG A 1 228 ? -13.142 40.421 177.063 1.00 99.24 228 ARG A N 1
ATOM 1662 C CA . ARG A 1 228 ? -13.607 40.371 175.676 1.00 94.99 228 ARG A CA 1
ATOM 1663 C C . ARG A 1 228 ? -12.431 40.248 174.714 1.00 88.47 228 ARG A C 1
ATOM 1664 O O . ARG A 1 228 ? -11.447 40.976 174.828 1.00 85.47 228 ARG A O 1
ATOM 1672 N N . GLU A 1 229 ? -12.544 39.333 173.759 1.00 88.51 229 GLU A N 1
ATOM 1673 C CA . GLU A 1 229 ? -11.453 39.066 172.826 1.00 88.87 229 GLU A CA 1
ATOM 1674 C C . GLU A 1 229 ? -11.389 40.064 171.670 1.00 89.47 229 GLU A C 1
ATOM 1675 O O . GLU A 1 229 ? -12.281 40.894 171.495 1.00 92.28 229 GLU A O 1
ATOM 1681 N N . GLY A 1 230 ? -10.320 39.980 170.887 1.00 86.19 230 GLY A N 1
ATOM 1682 C CA . GLY A 1 230 ? -10.138 40.868 169.757 1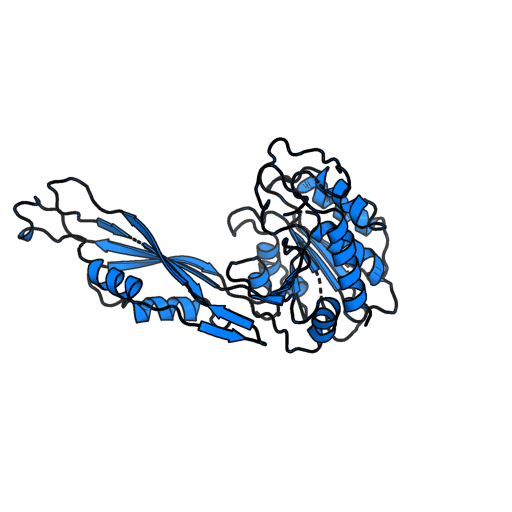.00 85.22 230 GLY A CA 1
ATOM 1683 C C . GLY A 1 230 ? -9.485 40.175 168.579 1.00 84.47 230 GLY A C 1
ATOM 1684 O O . GLY A 1 230 ? -8.428 39.555 168.716 1.00 85.90 230 GLY A O 1
ATOM 1685 N N . LEU A 1 231 ? -10.120 40.271 167.416 1.00 80.14 231 LEU A N 1
ATOM 1686 C CA . LEU A 1 231 ? -9.559 39.708 166.197 1.00 75.20 231 LEU A CA 1
ATOM 1687 C C . LEU A 1 231 ? -9.567 40.759 165.100 1.00 72.02 231 LEU A C 1
ATOM 1688 O O . LEU A 1 231 ? -10.611 41.038 164.508 1.00 73.90 231 LEU A O 1
ATOM 1693 N N . ASN A 1 232 ? -8.402 41.342 164.834 1.00 68.20 232 ASN A N 1
ATOM 1694 C CA . ASN A 1 232 ? -8.306 42.413 163.851 1.00 68.42 232 ASN A CA 1
ATOM 1695 C C . ASN A 1 232 ? -7.148 42.286 162.873 1.00 70.55 232 ASN A C 1
ATOM 1696 O O . ASN A 1 232 ? -6.052 41.844 163.228 1.00 73.56 232 ASN A O 1
ATOM 1701 N N . ILE A 1 233 ? -7.411 42.683 161.634 1.00 67.25 233 ILE A N 1
ATOM 1702 C CA . ILE A 1 233 ? -6.366 42.853 160.647 1.00 62.89 233 ILE A CA 1
ATOM 1703 C C . ILE A 1 233 ? -5.695 44.185 160.953 1.00 62.93 233 ILE A C 1
ATOM 1704 O O . ILE A 1 233 ? -6.361 45.216 161.055 1.00 60.12 233 ILE A O 1
ATOM 1709 N N . VAL A 1 234 ? -4.380 44.163 161.128 1.00 64.89 234 VAL A N 1
ATOM 1710 C CA . VAL A 1 234 ? -3.666 45.362 161.536 1.00 66.53 234 VAL A CA 1
ATOM 1711 C C . VAL A 1 234 ? -2.677 45.807 160.474 1.00 70.36 234 VAL A C 1
ATOM 1712 O O . VAL A 1 234 ? -2.196 46.941 160.504 1.00 70.70 234 VAL A O 1
ATOM 1716 N N . PHE A 1 235 ? -2.376 44.907 159.541 1.00 75.90 235 PHE A N 1
ATOM 1717 C CA . PHE A 1 235 ? -1.513 45.224 158.405 1.00 82.16 235 PHE A CA 1
ATOM 1718 C C . PHE A 1 235 ? -1.929 44.456 157.154 1.00 82.48 235 PHE A C 1
ATOM 1719 O O . PHE A 1 235 ? -2.085 43.235 157.187 1.00 85.79 235 PHE A O 1
ATOM 1727 N N . CYS A 1 236 ? -2.103 45.178 156.052 1.00 78.50 236 CYS A N 1
ATOM 1728 C CA . CYS A 1 236 ? -2.477 44.564 154.784 1.00 74.81 236 CYS A CA 1
ATOM 1729 C C . CYS A 1 236 ? -1.741 45.246 153.631 1.00 72.35 236 CYS A C 1
ATOM 1730 O O . CYS A 1 236 ? -1.977 46.421 153.337 1.00 69.20 236 CYS A O 1
ATOM 1733 N N . GLU A 1 237 ? -0.843 44.508 152.986 1.00 74.72 237 GLU A N 1
ATOM 1734 C CA . GLU A 1 237 ? -0.013 45.074 151.927 1.00 76.80 237 GLU A CA 1
ATOM 1735 C C . GLU A 1 237 ? -0.025 44.191 150.684 1.00 72.12 237 GLU A C 1
ATOM 1736 O O . GLU A 1 237 ? 0.262 42.996 150.757 1.00 69.80 237 GLU A O 1
ATOM 1742 N N . SER A 1 238 ? -0.359 44.787 149.544 1.00 71.56 238 SER A N 1
ATOM 1743 C CA . SER A 1 238 ? -0.379 44.058 148.279 1.00 71.56 238 SER A CA 1
ATOM 1744 C C . SER A 1 238 ? -0.373 44.994 147.072 1.00 68.94 238 SER A C 1
ATOM 1745 O O . SER A 1 238 ? -1.007 46.051 147.088 1.00 66.55 238 SER A O 1
ATOM 1748 N N . GLY A 1 239 ? 0.349 44.603 146.027 1.00 69.06 239 GLY A N 1
ATOM 1749 C CA . GLY A 1 239 ? 0.378 45.385 144.805 1.00 72.98 239 GLY A CA 1
ATOM 1750 C C . GLY A 1 239 ? 1.775 45.689 144.308 1.00 74.48 239 GLY A C 1
ATOM 1751 O O . GLY A 1 239 ? 2.686 45.936 145.099 1.00 73.12 239 GLY A O 1
ATOM 1752 N N . VAL A 1 240 ? 1.945 45.676 142.990 1.00 76.18 240 VAL A N 1
ATOM 1753 C CA . VAL A 1 240 ? 3.247 45.946 142.399 1.00 77.07 240 VAL A CA 1
ATOM 1754 C C . VAL A 1 240 ? 3.152 46.981 141.277 1.00 76.01 240 VAL A C 1
ATOM 1755 O O . VAL A 1 240 ? 4.121 47.679 140.986 1.00 76.17 240 VAL A O 1
ATOM 1759 N N . ALA A 1 241 ? 1.980 47.081 140.656 1.00 75.41 241 ALA A N 1
ATOM 1760 C CA . ALA A 1 241 ? 1.740 48.089 139.626 1.00 77.07 241 ALA A CA 1
ATOM 1761 C C . ALA A 1 241 ? 0.252 48.191 139.309 1.00 80.46 241 ALA A C 1
ATOM 1762 O O . ALA A 1 241 ? -0.501 47.249 139.548 1.00 85.08 241 ALA A O 1
ATOM 1764 N N . ASN A 1 242 ? -0.172 49.333 138.775 1.00 77.70 242 ASN A N 1
ATOM 1765 C CA . ASN A 1 242 ? -1.582 49.543 138.450 1.00 75.62 242 ASN A CA 1
ATOM 1766 C C . ASN A 1 242 ? -2.072 48.645 137.320 1.00 76.91 242 ASN A C 1
ATOM 1767 O O . ASN A 1 242 ? -3.273 48.415 137.173 1.00 77.24 242 ASN A O 1
ATOM 1772 N N . ASN A 1 243 ? -1.137 48.146 136.519 1.00 78.18 243 ASN A N 1
ATOM 1773 C CA . ASN A 1 243 ? -1.478 47.292 135.390 1.00 80.86 243 ASN A CA 1
ATOM 1774 C C . ASN A 1 243 ? -0.916 45.882 135.530 1.00 80.34 243 ASN A C 1
ATOM 1775 O O . ASN A 1 243 ? -0.735 45.173 134.539 1.00 80.32 243 ASN A O 1
ATOM 1780 N N . VAL A 1 244 ? -0.640 45.476 136.764 1.00 77.89 244 VAL A N 1
ATOM 1781 C CA . VAL A 1 244 ? -0.118 44.138 137.012 1.00 75.00 244 VAL A CA 1
ATOM 1782 C C . VAL A 1 244 ? -0.895 43.403 138.090 1.00 75.63 244 VAL A C 1
ATOM 1783 O O . VAL A 1 244 ? -1.016 43.875 139.222 1.00 75.10 244 VAL A O 1
ATOM 1787 N N . ILE A 1 245 ? -1.423 42.241 137.728 1.00 77.02 245 ILE A N 1
ATOM 1788 C CA . ILE A 1 245 ? -2.053 41.364 138.702 1.00 75.90 245 ILE A CA 1
ATOM 1789 C C . ILE A 1 245 ? -1.025 40.970 139.759 1.00 75.21 245 ILE A C 1
ATOM 1790 O O . ILE A 1 245 ? -0.010 40.346 139.447 1.00 78.06 245 ILE A O 1
ATOM 1795 N N . PRO A 1 246 ? -1.273 41.353 141.018 1.00 72.31 246 PRO A N 1
ATOM 1796 C CA . PRO A 1 246 ? -0.323 41.045 142.093 1.00 70.80 246 PRO A CA 1
ATOM 1797 C C . PRO A 1 246 ? -0.193 39.541 142.328 1.00 71.96 246 PRO A C 1
ATOM 1798 O O . PRO A 1 246 ? -1.196 38.827 142.363 1.00 69.20 246 PRO A O 1
ATOM 1802 N N . ASP A 1 247 ? 1.044 39.074 142.474 1.00 75.27 247 ASP A N 1
ATOM 1803 C CA . ASP A 1 247 ? 1.318 37.664 142.729 1.00 76.80 247 ASP A CA 1
ATOM 1804 C C . ASP A 1 247 ? 1.547 37.419 144.218 1.00 73.83 247 ASP A C 1
ATOM 1805 O O . ASP A 1 247 ? 1.630 36.274 144.665 1.00 75.44 247 ASP A O 1
ATOM 1810 N N . LEU A 1 248 ? 1.635 38.502 144.983 1.00 67.69 248 LEU A N 1
ATOM 1811 C CA . LEU A 1 248 ? 1.929 38.411 146.408 1.00 64.12 248 LEU A CA 1
ATOM 1812 C C . LEU A 1 248 ? 1.062 39.361 147.236 1.00 64.65 248 LEU A C 1
ATOM 1813 O O . LEU A 1 248 ? 0.885 40.531 146.882 1.00 62.28 248 LEU A O 1
ATOM 1818 N N . ALA A 1 249 ? 0.520 38.840 148.334 1.00 66.23 249 ALA A N 1
ATOM 1819 C CA . ALA A 1 249 ? -0.285 39.631 149.258 1.00 68.29 249 ALA A CA 1
ATOM 1820 C C . ALA A 1 249 ? -0.210 39.030 150.653 1.00 69.73 249 ALA A C 1
ATOM 1821 O O . ALA A 1 249 ? -0.313 37.813 150.815 1.00 72.24 249 ALA A O 1
ATOM 1823 N N . TRP A 1 250 ? -0.029 39.882 151.659 1.00 68.49 250 TRP A N 1
ATOM 1824 C CA . TRP A 1 250 ? 0.077 39.412 153.037 1.00 66.96 250 TRP A CA 1
ATOM 1825 C C . TRP A 1 250 ? -0.699 40.271 154.047 1.00 66.17 250 TRP A C 1
ATOM 1826 O O . TRP A 1 250 ? -0.996 41.444 153.797 1.00 63.69 250 TRP A O 1
ATOM 1845 N N . ASN A 1 252 ? -1.531 40.915 158.583 1.00 63.06 252 ASN A N 1
ATOM 1846 C CA . ASN A 1 252 ? -1.189 40.674 159.974 1.00 63.21 252 ASN A CA 1
ATOM 1847 C C . ASN A 1 252 ? -2.452 40.610 160.820 1.00 65.86 252 ASN A C 1
ATOM 1848 O O . ASN A 1 252 ? -3.138 41.618 161.014 1.00 65.84 252 ASN A O 1
ATOM 1853 N N . LEU A 1 253 ? -2.765 39.414 161.308 1.00 67.70 253 LEU A N 1
ATOM 1854 C CA . LEU A 1 253 ? -3.902 39.233 162.193 1.00 68.50 253 LEU A CA 1
ATOM 1855 C C . LEU A 1 253 ? -3.426 39.306 163.632 1.00 71.25 253 LEU A C 1
ATOM 1856 O O . LEU A 1 253 ? -2.450 38.655 164.001 1.00 72.79 253 LEU A O 1
ATOM 1861 N N . ASN A 1 254 ? -4.110 40.106 164.442 1.00 70.75 254 ASN A N 1
ATOM 1862 C CA . ASN A 1 254 ? -3.801 40.199 165.862 1.00 69.33 254 ASN A CA 1
ATOM 1863 C C . ASN A 1 254 ? -4.951 39.662 166.693 1.00 69.92 254 ASN A C 1
ATOM 1864 O O . ASN A 1 254 ? -6.015 40.275 166.766 1.00 72.02 254 ASN A O 1
ATOM 1869 N N . PHE A 1 255 ? -4.737 38.512 167.319 1.00 70.17 255 PHE A N 1
ATOM 1870 C CA . PHE A 1 255 ? -5.779 37.886 168.120 1.00 72.19 255 PHE A CA 1
ATOM 1871 C C . PHE A 1 255 ? -5.515 38.034 169.619 1.00 72.25 255 PHE A C 1
ATOM 1872 O O . PHE A 1 255 ? -4.477 37.604 170.114 1.00 74.11 255 PHE A O 1
ATOM 1880 N N . ARG A 1 256 ? -6.456 38.650 170.332 1.00 70.56 256 ARG A N 1
ATOM 1881 C CA . ARG A 1 256 ? -6.361 38.800 171.786 1.00 68.83 256 ARG A CA 1
ATOM 1882 C C . ARG A 1 256 ? -7.362 37.872 172.468 1.00 72.53 256 ARG A C 1
ATOM 1883 O O . ARG A 1 256 ? -8.572 38.081 172.370 1.00 73.31 256 ARG A O 1
ATOM 1891 N N . PHE A 1 257 ? -6.859 36.851 173.158 1.00 74.51 257 PHE A N 1
ATOM 1892 C CA . PHE A 1 257 ? -7.728 35.828 173.737 1.00 77.66 257 PHE A CA 1
ATOM 1893 C C . PHE A 1 257 ? -7.798 35.870 175.262 1.00 81.68 257 PHE A C 1
ATOM 1894 O O . PHE A 1 257 ? -6.818 36.199 175.931 1.00 83.02 257 PHE A O 1
ATOM 1902 N N . ALA A 1 258 ? -8.969 35.534 175.799 1.00 82.96 258 ALA A N 1
ATOM 1903 C CA . ALA A 1 258 ? -9.185 35.512 177.244 1.00 83.25 258 ALA A CA 1
ATOM 1904 C C . ALA A 1 258 ? -8.282 34.492 177.933 1.00 80.86 258 ALA A C 1
ATOM 1905 O O . ALA A 1 258 ? -7.950 33.457 177.353 1.00 79.41 258 ALA A O 1
ATOM 1907 N N . PRO A 1 259 ? -7.887 34.783 179.181 1.00 80.62 259 PRO A N 1
ATOM 1908 C CA . PRO A 1 259 ? -6.943 33.956 179.943 1.00 81.19 259 PRO A CA 1
ATOM 1909 C C . PRO A 1 259 ? -7.391 32.508 180.167 1.00 83.63 259 PRO A C 1
ATOM 1910 O O . PRO A 1 259 ? -6.629 31.738 180.750 1.00 83.37 259 PRO A O 1
ATOM 1914 N N . ASN A 1 260 ? -8.587 32.139 179.715 1.00 86.39 260 ASN A N 1
ATOM 1915 C CA . ASN A 1 260 ? -9.012 30.740 179.788 1.00 89.44 260 ASN A CA 1
ATOM 1916 C C . ASN A 1 260 ? -8.474 29.895 178.633 1.00 88.30 260 ASN A C 1
ATOM 1917 O O . ASN A 1 260 ? -8.663 28.679 178.607 1.00 89.58 260 ASN A O 1
ATOM 1922 N N . ARG A 1 261 ? -7.804 30.553 177.687 1.00 84.70 261 ARG A N 1
ATOM 1923 C CA . ARG A 1 261 ? -7.147 29.878 176.567 1.00 82.16 261 ARG A CA 1
ATOM 1924 C C . ARG A 1 261 ? -5.623 29.907 176.714 1.00 79.86 261 ARG A C 1
ATOM 1925 O O . ARG A 1 261 ? -5.064 30.826 177.317 1.00 76.54 261 ARG A O 1
ATOM 1933 N N . ASP A 1 262 ? -4.953 28.902 176.157 1.00 81.62 262 ASP A N 1
ATOM 1934 C CA . ASP A 1 262 ? -3.498 28.941 176.053 1.00 86.78 262 ASP A CA 1
ATOM 1935 C C . ASP A 1 262 ? -3.092 29.036 174.581 1.00 86.59 262 ASP A C 1
ATOM 1936 O O . ASP A 1 262 ? -3.874 28.693 173.694 1.00 86.02 262 ASP A O 1
ATOM 1941 N N . LEU A 1 263 ? -1.876 29.510 174.329 1.00 86.54 263 LEU A N 1
ATOM 1942 C CA . LEU A 1 263 ? -1.410 29.760 172.967 1.00 87.38 263 LEU A CA 1
ATOM 1943 C C . LEU A 1 263 ? -1.868 28.709 171.960 1.00 91.84 263 LEU A C 1
ATOM 1944 O O . LEU A 1 263 ? -2.463 29.046 170.936 1.00 91.98 263 LEU A O 1
ATOM 1949 N N . ASN A 1 264 ? -1.593 27.442 172.252 1.00 95.45 264 ASN A N 1
ATOM 1950 C CA . ASN A 1 264 ? -1.966 26.357 171.348 1.00 98.35 264 ASN A CA 1
ATOM 1951 C C . ASN A 1 264 ? -3.461 26.339 171.030 1.00 99.69 264 ASN A C 1
ATOM 1952 O O . ASN A 1 264 ? -3.864 25.996 169.917 1.00 101.42 264 ASN A O 1
ATOM 1957 N N . GLU A 1 265 ? -4.278 26.715 172.009 1.00 98.49 265 GLU A N 1
ATOM 1958 C CA . GLU A 1 265 ? -5.717 26.810 171.800 1.00 98.47 265 GLU A CA 1
ATOM 1959 C C . GLU A 1 265 ? -6.057 28.055 170.989 1.00 93.78 265 GLU A C 1
ATOM 1960 O O . GLU A 1 265 ? -6.873 28.005 170.069 1.00 95.25 265 GLU A O 1
ATOM 1966 N N . ALA A 1 266 ? -5.426 29.171 171.336 1.00 88.96 266 ALA A N 1
ATOM 1967 C CA . ALA A 1 266 ? -5.650 30.426 170.629 1.00 84.00 266 ALA A CA 1
ATOM 1968 C C . ALA A 1 266 ? -5.311 30.271 169.154 1.00 83.36 266 ALA A C 1
ATOM 1969 O O . ALA A 1 266 ? -6.072 30.693 168.282 1.00 82.76 266 ALA A O 1
ATOM 1971 N N . ILE A 1 267 ? -4.161 29.660 168.884 1.00 82.76 267 ILE A N 1
ATOM 1972 C CA . ILE A 1 267 ? -3.728 29.407 167.517 1.00 81.50 267 ILE A CA 1
ATOM 1973 C C . ILE A 1 267 ? -4.725 28.517 166.790 1.00 88.17 267 ILE A C 1
ATOM 1974 O O . ILE A 1 267 ? -5.172 28.840 165.689 1.00 88.78 267 ILE A O 1
ATOM 1979 N N . GLU A 1 268 ? -5.071 27.395 167.414 1.00 92.71 268 GLU A N 1
ATOM 1980 C CA . GLU A 1 268 ? -5.973 26.431 166.794 1.00 94.92 268 GLU A CA 1
ATOM 1981 C C . GLU A 1 268 ? -7.331 27.052 166.482 1.00 88.99 268 GLU A C 1
ATOM 1982 O O . GLU A 1 268 ? -7.960 26.710 165.483 1.00 89.07 268 GLU A O 1
ATOM 1988 N N . HIS A 1 269 ? -7.774 27.969 167.337 1.00 84.86 269 HIS A N 1
ATOM 1989 C CA . HIS A 1 269 ? -9.051 28.647 167.138 1.00 80.97 269 HIS A CA 1
ATOM 1990 C C . HIS A 1 269 ? -9.011 29.547 165.911 1.00 82.37 269 HIS A C 1
ATOM 1991 O O . HIS A 1 269 ? -9.932 29.542 165.095 1.00 83.81 269 HIS A O 1
ATOM 1998 N N . VAL A 1 270 ? -7.941 30.324 165.787 1.00 82.10 270 VAL A N 1
ATOM 1999 C CA . VAL A 1 270 ? -7.781 31.212 164.644 1.00 80.91 270 VAL A CA 1
ATOM 2000 C C . VAL A 1 270 ? -7.671 30.406 163.356 1.00 82.92 270 VAL A C 1
ATOM 2001 O O . VAL A 1 270 ? -8.342 30.701 162.367 1.00 84.42 270 VAL A O 1
ATOM 2005 N N . VAL A 1 271 ? -6.825 29.380 163.379 1.00 81.87 271 VAL A N 1
ATOM 2006 C CA . VAL A 1 271 ? -6.581 28.551 162.203 1.00 77.75 271 VAL A CA 1
ATOM 2007 C C . VAL A 1 271 ? -7.828 27.799 161.738 1.00 80.67 271 VAL A C 1
AT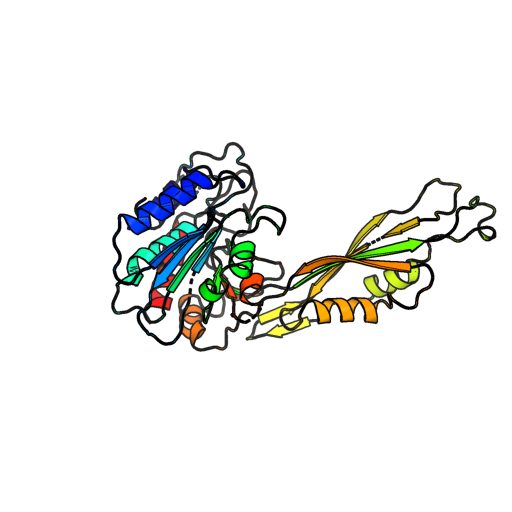OM 2008 O O . VAL A 1 271 ? -8.053 27.652 160.537 1.00 83.74 271 VAL A O 1
ATOM 2012 N N . GLU A 1 272 ? -8.637 27.325 162.680 1.00 81.67 272 GLU A N 1
ATOM 2013 C CA . GLU A 1 272 ? -9.876 26.638 162.326 1.00 86.05 272 GLU A CA 1
ATOM 2014 C C . GLU A 1 272 ? -10.926 27.612 161.803 1.00 85.26 272 GLU A C 1
ATOM 2015 O O . GLU A 1 272 ? -11.503 27.400 160.733 1.00 85.51 272 GLU A O 1
ATOM 2021 N N . THR A 1 273 ? -11.165 28.680 162.560 1.00 83.65 273 THR A N 1
ATOM 2022 C CA . THR A 1 273 ? -12.209 29.649 162.226 1.00 81.32 273 THR A CA 1
ATOM 2023 C C . THR A 1 273 ? -11.983 30.349 160.884 1.00 80.89 273 THR A C 1
ATOM 2024 O O . THR A 1 273 ? -12.939 30.687 160.183 1.00 81.55 273 THR A O 1
ATOM 2028 N N . LEU A 1 274 ? -10.721 30.560 160.524 1.00 79.19 274 LEU A N 1
ATOM 2029 C CA . LEU A 1 274 ? -10.399 31.225 159.266 1.00 75.99 274 LEU A CA 1
ATOM 2030 C C . LEU A 1 274 ? -9.998 30.232 158.178 1.00 83.12 274 LEU A C 1
ATOM 2031 O O . LEU A 1 274 ? -9.740 30.618 157.037 1.00 87.03 274 LEU A O 1
ATOM 2036 N N . GLU A 1 275 ? -9.954 28.953 158.536 1.00 86.55 275 GLU A N 1
ATOM 2037 C CA . GLU A 1 275 ? -9.585 27.903 157.592 1.00 88.68 275 GLU A CA 1
ATOM 2038 C C . GLU A 1 275 ? -8.264 28.227 156.903 1.00 87.38 275 GLU A C 1
ATOM 2039 O O . GLU A 1 275 ? -8.185 28.263 155.678 1.00 88.26 275 GLU A O 1
ATOM 2045 N N . LEU A 1 276 ? -7.231 28.464 157.707 1.00 86.71 276 LEU A N 1
ATOM 2046 C CA . LEU A 1 276 ? -5.909 28.812 157.194 1.00 88.50 276 LEU A CA 1
ATOM 2047 C C . LEU A 1 276 ? -5.215 27.630 156.522 1.00 99.04 276 LEU A C 1
ATOM 2048 O O . LEU A 1 276 ? -4.360 27.811 155.656 1.00 101.02 276 LEU A O 1
ATOM 2053 N N . ASP A 1 277 ? -5.578 26.421 156.932 1.00 106.50 277 ASP A N 1
ATOM 2054 C CA . ASP A 1 277 ? -5.110 25.221 156.251 1.00 113.08 277 ASP A CA 1
ATOM 2055 C C . ASP A 1 277 ? -6.198 24.737 155.305 1.00 116.30 277 ASP A C 1
ATOM 2056 O O . ASP A 1 277 ? -7.382 24.784 155.633 1.00 117.23 277 ASP A O 1
ATOM 2061 N N . GLY A 1 278 ? -5.798 24.282 154.124 1.00 119.45 278 GLY A N 1
ATOM 2062 C CA . GLY A 1 278 ? -6.754 23.811 153.141 1.00 122.70 278 GLY A CA 1
ATOM 2063 C C . GLY A 1 278 ? -6.902 24.764 151.973 1.00 124.00 278 GLY A C 1
ATOM 2064 O O . GLY A 1 278 ? -7.068 24.330 150.833 1.00 128.02 278 GLY A O 1
ATOM 2065 N N . GLN A 1 279 ? -6.847 26.064 152.249 1.00 120.01 279 GLN A N 1
ATOM 2066 C CA . GLN A 1 279 ? -6.910 27.060 151.184 1.00 117.37 279 GLN A CA 1
ATOM 2067 C C . GLN A 1 279 ? -5.615 27.061 150.377 1.00 114.33 279 GLN A C 1
ATOM 2068 O O . GLN A 1 279 ? -4.547 27.394 150.890 1.00 112.58 279 GLN A O 1
ATOM 2074 N N . ASP A 1 280 ? -5.726 26.682 149.108 1.00 113.09 280 ASP A N 1
ATOM 2075 C CA . ASP A 1 280 ? -4.569 26.523 148.239 1.00 112.79 280 ASP A CA 1
ATOM 2076 C C . ASP A 1 280 ? -3.911 27.863 147.915 1.00 107.13 280 ASP A C 1
ATOM 2077 O O . ASP A 1 280 ? -4.590 28.831 147.569 1.00 105.46 280 ASP A O 1
ATOM 2082 N N . GLY A 1 281 ? -2.587 27.910 148.029 1.00 103.72 281 GLY A N 1
ATOM 2083 C CA . GLY A 1 281 ? -1.835 29.109 147.702 1.00 100.83 281 GLY A CA 1
ATOM 2084 C C . GLY A 1 281 ? -1.688 30.065 148.870 1.00 98.27 281 GLY A C 1
ATOM 2085 O O . GLY A 1 281 ? -1.087 31.134 148.741 1.00 98.04 281 GLY A O 1
ATOM 2086 N N . ILE A 1 282 ? -2.238 29.677 150.017 1.00 94.49 282 ILE A N 1
ATOM 2087 C CA . ILE A 1 282 ? -2.171 30.498 151.219 1.00 87.18 282 ILE A CA 1
ATOM 2088 C C . ILE A 1 282 ? -1.336 29.843 152.314 1.00 85.96 282 ILE A C 1
ATOM 2089 O O . ILE A 1 282 ? -1.635 28.736 152.757 1.00 88.20 282 ILE A O 1
ATOM 2094 N N . GLU A 1 283 ? -0.284 30.535 152.739 1.00 84.70 283 GLU A N 1
ATOM 2095 C CA . GLU A 1 283 ? 0.537 30.079 153.850 1.00 88.04 283 GLU A CA 1
ATOM 2096 C C . GLU A 1 283 ? 0.370 31.033 155.024 1.00 88.70 283 GLU A C 1
ATOM 2097 O O . GLU A 1 283 ? 0.176 32.234 154.836 1.00 88.02 283 GLU A O 1
ATOM 2103 N N . TRP A 1 284 ? 0.442 30.494 156.235 1.00 89.42 284 TRP A N 1
ATOM 2104 C CA . TRP A 1 284 ? 0.362 31.313 157.436 1.00 86.10 284 TRP A CA 1
ATOM 2105 C C . TRP A 1 284 ? 1.453 30.911 158.416 1.00 82.17 284 TRP A C 1
ATOM 2106 O O . TRP A 1 284 ? 1.976 29.798 158.352 1.00 81.06 284 TRP A O 1
ATOM 2117 N N . ALA A 1 285 ? 1.794 31.822 159.319 1.00 79.20 285 ALA A N 1
ATOM 2118 C CA . ALA A 1 285 ? 2.817 31.557 160.317 1.00 79.07 285 ALA A CA 1
ATOM 2119 C C . ALA A 1 285 ? 2.650 32.485 161.512 1.00 82.78 285 ALA A C 1
ATOM 2120 O O . ALA A 1 285 ? 2.193 33.619 161.368 1.00 83.43 285 ALA A O 1
ATOM 2122 N N . VAL A 1 286 ? 3.022 31.995 162.691 1.00 83.20 286 VAL A N 1
ATOM 2123 C CA . VAL A 1 286 ? 2.943 32.793 163.907 1.00 82.17 286 VAL A CA 1
ATOM 2124 C C . VAL A 1 286 ? 4.190 33.656 164.060 1.00 82.46 286 VAL A C 1
ATOM 2125 O O . VAL A 1 286 ? 5.307 33.142 164.076 1.00 80.66 286 VAL A O 1
ATOM 2129 N N . GLU A 1 287 ? 3.997 34.968 164.164 1.00 87.13 287 GLU A N 1
ATOM 2130 C CA . GLU A 1 287 ? 5.114 35.892 164.332 1.00 94.64 287 GLU A CA 1
ATOM 213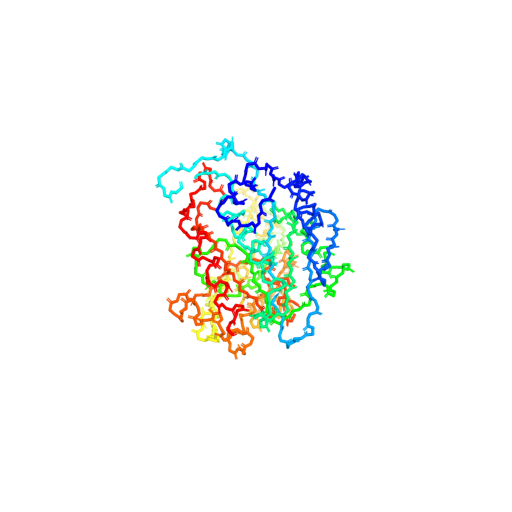1 C C . GLU A 1 287 ? 5.374 36.182 165.804 1.00 95.53 287 GLU A C 1
ATOM 2132 O O . GLU A 1 287 ? 6.505 36.453 166.204 1.00 95.78 287 GLU A O 1
ATOM 2138 N N . ASP A 1 288 ? 4.320 36.127 166.609 1.00 96.79 288 ASP A N 1
ATOM 2139 C CA . ASP A 1 288 ? 4.456 36.322 168.044 1.00 99.16 288 ASP A CA 1
ATOM 2140 C C . ASP A 1 288 ? 3.283 35.702 168.792 1.00 98.79 288 ASP A C 1
ATOM 2141 O O . ASP A 1 288 ? 2.135 35.798 168.359 1.00 99.89 288 ASP A O 1
ATOM 2146 N N . GLY A 1 289 ? 3.580 35.061 169.915 1.00 97.29 289 GLY A N 1
ATOM 2147 C CA . GLY A 1 289 ? 2.552 34.457 170.739 1.00 95.31 289 GLY A CA 1
ATOM 2148 C C . GLY A 1 289 ? 2.847 34.685 172.205 1.00 95.02 289 GLY A C 1
ATOM 2149 O O . GLY A 1 289 ? 4.002 34.849 172.593 1.00 97.34 289 GLY A O 1
ATOM 2150 N N . ALA A 1 290 ? 1.801 34.697 173.021 1.00 92.94 290 ALA A N 1
ATOM 2151 C CA . ALA A 1 290 ? 1.953 34.941 174.448 1.00 89.54 290 ALA A CA 1
ATOM 2152 C C . ALA A 1 290 ? 0.734 34.452 175.213 1.00 90.29 290 ALA A C 1
ATOM 2153 O O . ALA A 1 290 ? -0.397 34.565 174.737 1.00 89.27 290 ALA A O 1
ATOM 2155 N N . GLY A 1 291 ? 0.971 33.911 176.403 1.00 92.64 291 GLY A N 1
ATO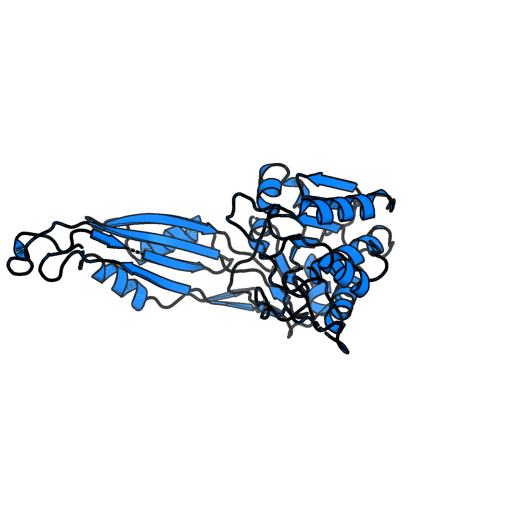M 2156 C CA . GLY A 1 291 ? -0.106 33.395 177.228 1.00 91.02 291 GLY A CA 1
ATOM 2157 C C . GLY A 1 291 ? -0.897 34.491 177.913 1.00 85.39 291 GLY A C 1
ATOM 2158 O O . GLY A 1 291 ? -0.428 35.622 178.049 1.00 82.62 291 GLY A O 1
ATOM 2159 N N . GLY A 1 292 ? -2.111 34.156 178.335 1.00 83.65 292 GLY A N 1
ATOM 2160 C CA . GLY A 1 292 ? -2.917 35.067 179.124 1.00 83.30 292 GLY A CA 1
ATOM 2161 C C . GLY A 1 292 ? -2.573 34.938 180.594 1.00 84.80 292 GLY A C 1
ATOM 2162 O O . GLY A 1 292 ? -1.611 34.261 180.961 1.00 83.30 292 GLY A O 1
ATOM 2163 N N . ALA A 1 293 ? -3.363 35.584 181.442 1.00 84.66 293 ALA A N 1
ATOM 2164 C CA . ALA A 1 293 ? -3.113 35.545 182.877 1.00 81.74 293 ALA A CA 1
ATOM 2165 C C . ALA A 1 293 ? -4.406 35.557 183.680 1.00 84.05 293 ALA A C 1
ATOM 2166 O O . ALA A 1 293 ? -5.186 36.507 183.604 1.00 87.27 293 ALA A O 1
ATOM 2168 N N . LEU A 1 294 ? -4.628 34.493 184.446 1.00 82.15 294 LEU A N 1
ATOM 2169 C CA . LEU A 1 294 ? -5.803 34.395 185.303 1.00 78.17 294 LEU A CA 1
ATOM 2170 C C . LEU A 1 294 ? -5.605 35.183 186.592 1.00 80.69 294 LEU A C 1
ATOM 2171 O O . LEU A 1 294 ? -4.533 35.137 187.197 1.00 81.76 294 LEU A O 1
ATOM 2176 N N . PRO A 1 295 ? -6.641 35.920 187.009 1.00 81.83 295 PRO A N 1
ATOM 2177 C CA . PRO A 1 295 ? -6.596 36.742 188.223 1.00 84.56 295 PRO A CA 1
ATOM 2178 C C . PRO A 1 295 ? -6.753 35.919 189.504 1.00 89.61 295 PRO A C 1
ATOM 2179 O O . PRO A 1 295 ? -6.196 36.285 190.542 1.00 88.17 295 PRO A O 1
ATOM 2183 N N . GLY A 1 296 ? -7.503 34.823 189.426 1.00 95.30 296 GLY A N 1
ATOM 2184 C CA . GLY A 1 296 ? -7.723 33.956 190.571 1.00 100.08 296 GLY A CA 1
ATOM 2185 C C . GLY A 1 296 ? -8.207 34.694 191.807 1.00 102.80 296 GLY A C 1
ATOM 2186 O O . GLY A 1 296 ? -7.749 34.427 192.920 1.00 103.76 296 GLY A O 1
ATOM 2187 N N . LEU A 1 297 ? -9.138 35.623 191.611 1.00 102.65 297 LEU A N 1
ATOM 2188 C CA . LEU A 1 297 ? -9.661 36.434 192.704 1.00 102.75 297 LEU A CA 1
ATOM 2189 C C . LEU A 1 297 ? -10.483 35.605 193.687 1.00 109.84 297 LEU A C 1
ATOM 2190 O O . LEU A 1 297 ? -10.670 35.998 194.840 1.00 111.83 297 LEU A O 1
ATOM 2195 N N . GLY A 1 298 ? -10.971 34.457 193.225 1.00 111.96 298 GLY A N 1
ATOM 2196 C CA . GLY A 1 298 ? -11.802 33.597 194.048 1.00 114.49 298 GLY A CA 1
ATOM 2197 C C . GLY A 1 298 ? -11.017 32.669 194.958 1.00 113.40 298 GLY A C 1
ATOM 2198 O O . GLY A 1 298 ? -11.524 31.632 195.383 1.00 114.41 298 GLY A O 1
ATOM 2199 N N . GLN A 1 299 ? -9.776 33.042 195.258 1.00 111.15 299 GLN A N 1
ATOM 2200 C CA . GLN A 1 299 ? -8.927 32.231 196.123 1.00 111.57 299 GLN A CA 1
ATOM 2201 C C . GLN A 1 299 ? -8.592 32.954 197.420 1.00 112.02 299 GLN A C 1
ATOM 2202 O O . GLN A 1 299 ? -8.482 34.182 197.447 1.00 110.44 299 GLN A O 1
ATOM 2208 N N . GLN A 1 300 ? -8.431 32.182 198.491 1.00 113.20 300 GLN A N 1
ATOM 2209 C CA . GLN A 1 300 ? -8.159 32.740 199.810 1.00 113.21 300 GLN A CA 1
ATOM 2210 C C . GLN A 1 300 ? -6.869 33.547 199.816 1.00 108.16 300 GLN A C 1
ATOM 2211 O O . GLN A 1 300 ? -6.773 34.581 200.479 1.00 110.90 300 GLN A O 1
ATOM 2217 N N . VAL A 1 301 ? -5.878 33.066 199.075 1.00 100.61 301 VAL A N 1
ATOM 2218 C CA . VAL A 1 301 ? -4.604 33.760 198.962 1.00 97.20 301 VAL A CA 1
ATOM 2219 C C . VAL A 1 301 ? -4.825 35.219 198.568 1.00 94.65 301 VAL A C 1
ATOM 2220 O O . VAL A 1 301 ? -3.993 36.084 198.842 1.00 90.56 301 VAL A O 1
ATOM 2224 N N . THR A 1 302 ? -5.963 35.483 197.934 1.00 96.99 302 THR A N 1
ATOM 2225 C CA . THR A 1 302 ? -6.261 36.802 197.388 1.00 96.86 302 THR A CA 1
ATOM 2226 C C . THR A 1 302 ? -7.272 37.565 198.238 1.00 97.57 302 THR A C 1
ATOM 2227 O O . THR A 1 302 ? -7.319 38.796 198.204 1.00 95.77 302 THR A O 1
ATOM 2231 N N . SER A 1 303 ? -8.077 36.824 198.995 1.00 100.26 303 SER A N 1
ATOM 2232 C CA . SER A 1 303 ? -9.149 37.398 199.808 1.00 101.34 303 SER A CA 1
ATOM 2233 C C . SER A 1 303 ? -8.795 38.760 200.398 1.00 98.90 303 SER A C 1
ATOM 2234 O O . SER A 1 303 ? -9.495 39.746 200.167 1.00 96.68 303 SER A O 1
ATOM 2237 N N . GLY A 1 304 ? -7.708 38.806 201.160 1.00 98.40 304 GLY A N 1
ATOM 2238 C CA . GLY A 1 304 ? -7.281 40.030 201.811 1.00 99.36 304 GLY A CA 1
ATOM 2239 C C . GLY A 1 304 ? -7.146 41.220 200.879 1.00 100.50 304 GLY A C 1
ATOM 2240 O O . GLY A 1 304 ? -7.632 42.311 201.184 1.00 100.24 304 GLY A O 1
ATOM 2241 N N . LEU A 1 305 ? -6.489 41.012 199.741 1.00 100.89 305 LEU A N 1
ATOM 2242 C CA . LEU A 1 305 ? -6.183 42.105 198.820 1.00 97.10 305 LEU A CA 1
ATOM 2243 C C . LEU A 1 305 ? -7.436 42.712 198.206 1.00 98.01 305 LEU A C 1
ATOM 2244 O O . LEU A 1 305 ? -7.523 43.927 198.028 1.00 97.19 305 LEU A O 1
ATOM 2249 N N . ILE A 1 306 ? -8.401 41.864 197.877 1.00 101.38 306 ILE A N 1
ATOM 2250 C CA . ILE A 1 306 ? -9.670 42.340 197.347 1.00 106.07 306 ILE A CA 1
ATOM 2251 C C . ILE A 1 306 ? -10.329 43.303 198.337 1.00 111.05 306 ILE A C 1
ATOM 2252 O O . ILE A 1 306 ? -10.883 44.330 197.941 1.00 111.94 306 ILE A O 1
ATOM 2257 N N . ASP A 1 307 ? -10.246 42.969 199.623 1.00 114.05 307 ASP A N 1
ATOM 2258 C CA . ASP A 1 307 ? -10.828 43.787 200.687 1.00 117.41 307 ASP A CA 1
ATOM 2259 C C . ASP A 1 307 ? -10.113 45.126 200.863 1.00 115.87 307 ASP A C 1
ATOM 2260 O O . ASP A 1 307 ? -10.753 46.164 201.041 1.00 116.78 307 ASP A O 1
ATOM 2265 N N . ALA A 1 308 ? -8.785 45.095 200.820 1.00 113.00 308 ALA A N 1
ATOM 2266 C CA . ALA A 1 308 ? -7.986 46.296 201.037 1.00 111.38 308 ALA A CA 1
ATOM 2267 C C . ALA A 1 308 ? -8.031 47.251 199.845 1.00 112.66 308 ALA A C 1
ATOM 2268 O O . ALA A 1 308 ? -7.445 48.332 199.889 1.00 113.52 308 ALA A O 1
ATOM 2270 N N . VAL A 1 309 ? -8.725 46.851 198.783 1.00 112.36 309 VAL A N 1
ATOM 2271 C CA . VAL A 1 309 ? -8.841 47.685 197.589 1.00 110.33 309 VAL A CA 1
ATOM 2272 C C . VAL A 1 309 ? -10.297 48.011 197.277 1.00 112.12 309 VAL A C 1
ATOM 2273 O O . VAL A 1 309 ? -10.623 49.137 196.900 1.00 111.57 309 VAL A O 1
ATOM 2277 N N . GLY A 1 310 ? -11.168 47.019 197.433 1.00 114.84 310 GLY A N 1
ATOM 2278 C CA . GLY A 1 310 ? -12.586 47.199 197.178 1.00 119.42 310 GLY A CA 1
ATOM 2279 C C . GLY A 1 310 ? -13.024 46.543 195.885 1.00 121.01 310 GLY A C 1
ATOM 2280 O O . GLY A 1 310 ? -12.422 46.766 194.836 1.00 121.34 310 GLY A O 1
ATOM 2281 N N . ARG A 1 311 ? -14.078 45.735 195.957 1.00 123.00 311 ARG A N 1
ATOM 2282 C CA . ARG A 1 311 ? -14.561 44.997 194.792 1.00 124.07 311 ARG A CA 1
ATOM 2283 C C . ARG A 1 311 ? -14.923 45.901 193.615 1.00 126.07 311 ARG A C 1
ATOM 2284 O O . ARG A 1 311 ? -15.022 45.437 192.477 1.00 125.52 311 ARG A O 1
ATOM 2292 N N . GLU A 1 312 ? -15.117 47.187 193.887 1.00 127.31 312 GLU A N 1
ATOM 2293 C CA . GLU A 1 312 ? -15.527 48.128 192.848 1.00 127.40 312 GLU A CA 1
ATOM 2294 C C . GLU A 1 312 ? -14.369 48.987 192.348 1.00 120.34 312 GLU A C 1
ATOM 2295 O O . GLU A 1 312 ? -14.577 50.052 191.767 1.00 119.44 312 GLU A O 1
ATOM 2301 N N . LYS A 1 313 ? -13.150 48.510 192.577 1.00 115.07 313 LYS A N 1
ATOM 2302 C CA . LYS A 1 313 ? -11.951 49.169 192.071 1.00 109.94 313 LYS A CA 1
ATOM 2303 C C . LYS A 1 313 ? -11.072 48.134 191.366 1.00 103.92 313 LYS A C 1
ATOM 2304 O O . LYS A 1 313 ? -9.854 48.291 191.264 1.00 98.66 313 LYS A O 1
ATOM 2310 N N . ILE A 1 314 ? -11.713 47.074 190.880 1.00 104.75 314 ILE A N 1
ATOM 2311 C CA . ILE A 1 314 ? -11.023 45.983 190.202 1.00 103.97 314 ILE A CA 1
ATOM 2312 C C . ILE A 1 314 ? -11.650 45.696 188.842 1.00 104.76 314 ILE A C 1
ATOM 2313 O O . ILE A 1 314 ? -12.778 45.210 188.764 1.00 105.84 314 ILE A O 1
ATOM 2318 N N . ARG A 1 315 ? -10.913 45.995 187.775 1.00 104.76 315 ARG A N 1
ATOM 2319 C CA . ARG A 1 315 ? -11.371 45.725 186.415 1.00 104.38 315 ARG A CA 1
ATOM 2320 C C . ARG A 1 315 ? -10.434 44.726 185.732 1.00 101.95 315 ARG A C 1
ATOM 2321 O O . ARG A 1 315 ? -9.392 44.370 186.280 1.00 101.51 315 ARG A O 1
ATOM 2329 N N . ALA A 1 316 ? -10.804 44.271 184.540 1.00 101.27 316 ALA A N 1
ATOM 2330 C CA . ALA A 1 316 ? -9.977 43.313 183.807 1.00 98.61 316 ALA A CA 1
ATOM 2331 C C . ALA A 1 316 ? -8.970 44.006 182.890 1.00 97.30 316 ALA A C 1
ATOM 2332 O O . ALA A 1 316 ? -9.281 45.023 182.269 1.00 98.79 316 ALA A O 1
ATOM 2334 N N . LYS A 1 317 ? -7.764 43.449 182.812 1.00 95.63 317 LYS A N 1
ATOM 2335 C CA . LYS A 1 317 ? -6.730 43.969 181.920 1.00 94.29 317 LYS A CA 1
ATOM 2336 C C . LYS A 1 317 ? -6.848 43.316 180.551 1.00 96.04 317 LYS A C 1
ATOM 2337 O O . LYS A 1 317 ? -6.644 42.110 180.414 1.00 98.46 317 LYS A O 1
ATOM 2343 N N . PHE A 1 318 ? -7.174 44.115 179.540 1.00 93.24 318 PHE A N 1
ATOM 2344 C CA . PHE A 1 318 ? -7.356 43.595 178.192 1.00 91.79 318 PHE A CA 1
ATOM 2345 C C . PHE A 1 318 ? -6.036 43.516 177.435 1.00 91.32 318 PHE A C 1
ATOM 2346 O O . PHE A 1 318 ? -5.882 42.711 176.515 1.00 88.35 318 PHE A O 1
ATOM 2354 N N . GLY A 1 319 ? -5.084 44.355 177.826 1.00 93.89 319 GLY A N 1
ATOM 2355 C CA . GLY A 1 319 ? -3.777 44.359 177.196 1.00 95.47 319 GLY A CA 1
ATOM 2356 C C . GLY A 1 319 ? -2.965 43.127 177.544 1.00 94.96 319 GLY A C 1
ATOM 2357 O O . GLY A 1 319 ? -3.515 42.055 177.801 1.00 99.67 319 GLY A O 1
ATOM 2358 N N . TRP A 1 320 ? -1.646 43.284 177.554 1.00 87.58 320 TRP A N 1
ATOM 2359 C CA . TRP A 1 320 ? -0.746 42.196 177.912 1.00 79.10 320 TRP A CA 1
ATOM 2360 C C . TRP A 1 320 ? 0.418 42.724 178.746 1.00 78.84 320 TRP A C 1
ATOM 2361 O O . TRP A 1 320 ? 1.054 43.713 178.381 1.00 79.51 320 TRP A O 1
ATOM 2372 N N . THR A 1 321 ? 0.686 42.070 179.871 1.00 78.16 321 THR A N 1
ATOM 2373 C CA . THR A 1 321 ? 1.814 42.439 180.718 1.00 77.61 321 THR A CA 1
ATOM 2374 C C . THR A 1 321 ? 2.626 41.197 181.069 1.00 77.25 321 THR A C 1
ATOM 2375 O O . THR A 1 321 ? 2.221 40.077 180.752 1.00 78.10 321 THR A O 1
ATOM 2379 N N . ASP A 1 322 ? 3.774 41.392 181.713 1.00 75.81 322 ASP A N 1
ATOM 2380 C CA . ASP A 1 322 ? 4.605 40.264 182.128 1.00 77.39 322 ASP A CA 1
ATOM 2381 C C . ASP A 1 322 ? 3.865 39.388 183.136 1.00 77.55 322 ASP A C 1
ATOM 2382 O O . ASP A 1 322 ? 4.340 38.322 183.532 1.00 78.16 322 ASP A O 1
ATOM 2387 N N . VAL A 1 323 ? 2.693 39.857 183.542 1.00 77.32 323 VAL A N 1
ATOM 2388 C CA . VAL A 1 323 ? 1.812 39.111 184.424 1.00 79.20 323 VAL A CA 1
ATOM 2389 C C . VAL A 1 323 ? 1.536 37.702 183.893 1.00 79.70 323 VAL A C 1
ATOM 2390 O O . VAL A 1 323 ? 1.275 36.777 184.659 1.00 83.01 323 VAL A O 1
ATOM 2394 N N . SER A 1 324 ? 1.614 37.536 182.579 1.00 81.16 324 SER A N 1
ATOM 2395 C CA . SER A 1 324 ? 1.361 36.236 181.968 1.00 84.40 324 SER A CA 1
ATOM 2396 C C . SER A 1 324 ? 2.485 35.245 182.259 1.00 83.62 324 SER A C 1
ATOM 2397 O O . SER A 1 324 ? 2.250 34.040 182.339 1.00 84.11 324 SER A O 1
ATOM 2400 N N . ARG A 1 325 ? 3.704 35.753 182.411 1.00 82.51 325 ARG A N 1
ATOM 2401 C CA . ARG A 1 325 ? 4.860 34.890 182.630 1.00 82.30 325 ARG A CA 1
ATOM 2402 C C . ARG A 1 325 ? 4.691 34.078 183.906 1.00 85.69 325 ARG A C 1
ATOM 2403 O O . ARG A 1 325 ? 5.242 32.981 184.032 1.00 91.12 325 ARG A O 1
ATOM 2411 N N . PHE A 1 326 ? 3.920 34.621 184.846 1.00 81.44 326 PHE A N 1
ATOM 2412 C CA . PHE A 1 326 ? 3.607 33.925 186.090 1.00 75.08 326 PHE A CA 1
ATOM 2413 C C . PHE A 1 326 ? 2.462 32.942 185.889 1.00 77.49 326 PHE A C 1
ATOM 2414 O O . PHE A 1 326 ? 2.553 31.782 186.288 1.00 79.40 326 PHE A O 1
ATOM 2422 N N . SER A 1 327 ? 1.387 33.413 185.262 1.00 79.46 327 SER A N 1
ATOM 2423 C CA . SER A 1 327 ? 0.221 32.576 184.995 1.00 81.88 327 SER A CA 1
ATOM 2424 C C . SER A 1 327 ? 0.604 31.350 184.168 1.00 81.62 327 SER A C 1
ATOM 2425 O O . SER A 1 327 ? -0.072 30.321 184.212 1.00 80.10 327 SER A O 1
ATOM 2428 N N . ALA A 1 328 ? 1.691 31.465 183.413 1.00 83.63 328 ALA A N 1
ATOM 2429 C CA . ALA A 1 328 ? 2.209 30.332 182.658 1.00 85.49 328 ALA A CA 1
ATOM 2430 C C . ALA A 1 328 ? 2.764 29.297 183.625 1.00 87.56 328 ALA A C 1
ATOM 2431 O O . ALA A 1 328 ? 2.660 28.092 183.392 1.00 88.61 328 ALA A O 1
ATOM 2441 N N . GLY A 1 330 ? 1.514 28.739 186.307 1.00 90.99 330 GLY A N 1
ATOM 2442 C CA . GLY A 1 330 ? 0.354 28.293 187.059 1.00 91.75 330 GLY A CA 1
ATOM 2443 C C . GLY A 1 330 ? 0.093 29.157 188.277 1.00 91.48 330 GLY A C 1
ATOM 2444 O O . GLY A 1 330 ? -0.419 28.680 189.289 1.00 94.40 330 GLY A O 1
ATOM 2445 N N . ILE A 1 331 ? 0.443 30.435 188.175 1.00 88.66 331 ILE A N 1
ATOM 2446 C CA . ILE A 1 331 ? 0.310 31.361 189.293 1.00 87.54 331 ILE A CA 1
ATOM 2447 C C . ILE A 1 331 ? -0.599 32.532 188.936 1.00 87.68 331 ILE A C 1
ATOM 2448 O O . ILE A 1 331 ? -0.281 33.310 188.037 1.00 88.27 331 ILE A O 1
ATOM 2453 N N . PRO A 1 332 ? -1.737 32.659 189.637 1.00 87.88 332 PRO A N 1
ATOM 2454 C CA . PRO A 1 332 ? -2.618 33.818 189.464 1.00 86.72 332 PRO A CA 1
ATOM 2455 C C . PRO A 1 332 ? -1.826 35.112 189.598 1.00 84.08 332 PRO A C 1
ATOM 2456 O O . PRO A 1 332 ? -0.911 35.183 190.422 1.00 84.00 332 PRO A O 1
ATOM 2460 N N . ALA A 1 333 ? -2.168 36.118 188.800 1.00 81.82 333 ALA A N 1
ATOM 2461 C CA . ALA A 1 333 ? -1.423 37.374 188.812 1.00 79.94 333 ALA A CA 1
ATOM 2462 C C . ALA A 1 333 ? -2.293 38.595 188.518 1.00 77.47 333 ALA A C 1
ATOM 2463 O O . ALA A 1 333 ? -3.232 38.532 187.727 1.00 76.03 333 ALA A O 1
ATOM 2465 N N . LEU A 1 334 ? -1.964 39.706 189.166 1.00 77.09 334 LEU A N 1
ATOM 2466 C CA . LEU A 1 334 ? -2.723 40.938 189.025 1.00 79.30 334 LEU A CA 1
ATOM 2467 C C . LEU A 1 334 ? -1.793 42.107 188.739 1.00 80.36 334 LEU A C 1
ATOM 2468 O O . LEU A 1 334 ? -0.609 42.063 189.061 1.00 79.41 334 LEU A O 1
ATOM 2473 N N . ASN A 1 335 ? -2.341 43.156 188.138 1.00 84.12 335 ASN A N 1
ATOM 2474 C CA . ASN A 1 335 ? -1.600 44.391 187.932 1.00 86.19 335 ASN A CA 1
ATOM 2475 C C . ASN A 1 335 ? -2.029 45.427 188.960 1.00 89.27 335 ASN A C 1
ATOM 2476 O O . ASN A 1 335 ? -3.190 45.832 188.995 1.00 91.23 335 ASN A O 1
ATOM 2481 N N . PHE A 1 336 ? -1.087 45.851 189.796 1.00 90.73 336 PHE A N 1
ATOM 2482 C CA . PHE A 1 336 ? -1.382 46.764 190.894 1.00 92.75 336 PHE A CA 1
ATOM 2483 C C . PHE A 1 336 ? -0.215 47.722 191.119 1.00 92.72 336 PHE A C 1
ATOM 2484 O O . PHE A 1 336 ? 0.812 47.342 191.680 1.00 91.68 336 PHE A O 1
ATOM 2492 N N . GLY A 1 337 ? -0.373 48.964 190.673 1.00 95.68 337 GLY A N 1
ATOM 2493 C CA . GLY A 1 337 ? 0.697 49.940 190.769 1.00 100.36 337 GLY A CA 1
ATOM 2494 C C . GLY A 1 337 ? 0.190 51.353 190.969 1.00 106.17 337 GLY A C 1
ATOM 2495 O O . GLY A 1 337 ? -1.011 51.575 191.109 1.00 107.95 337 GLY A O 1
ATOM 2496 N N . ALA A 1 338 ? 1.112 52.310 190.983 1.00 109.38 338 ALA A N 1
ATOM 2497 C CA . ALA A 1 338 ? 0.760 53.712 191.172 1.00 112.61 338 ALA A CA 1
ATOM 2498 C C . ALA A 1 338 ? 0.930 54.495 189.877 1.00 116.77 338 ALA A C 1
ATOM 2499 O O . ALA A 1 338 ? 1.568 54.024 188.936 1.00 116.14 338 ALA A O 1
ATOM 2501 N N . GLY A 1 339 ? 0.357 55.694 189.836 1.00 121.72 339 GLY A N 1
ATOM 2502 C CA . GLY A 1 339 ? 0.417 56.527 188.649 1.00 125.43 339 GLY A CA 1
ATOM 2503 C C . GLY A 1 339 ? -0.629 56.124 187.629 1.00 126.78 339 GLY A C 1
ATOM 2504 O O . GLY A 1 339 ? -0.964 54.947 187.509 1.00 127.41 339 GLY A O 1
ATOM 2505 N N . ASP A 1 340 ? -1.151 57.102 186.896 1.00 128.09 340 ASP A N 1
ATOM 2506 C CA . ASP A 1 340 ? -2.161 56.837 185.877 1.00 130.38 340 ASP A CA 1
ATOM 2507 C C . ASP A 1 340 ? -1.559 56.022 184.732 1.00 130.85 340 ASP A C 1
ATOM 2508 O O . ASP A 1 340 ? -0.431 56.281 1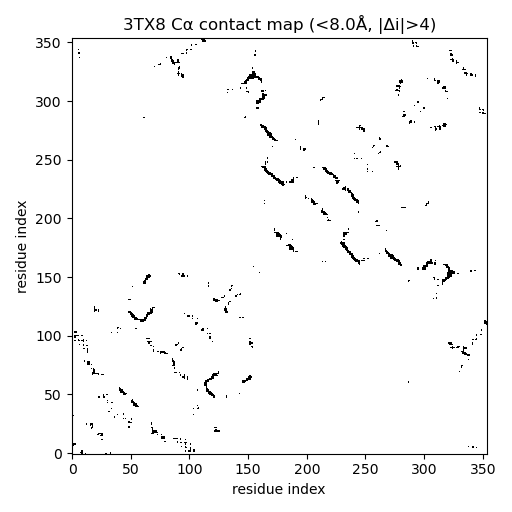84.316 1.00 129.69 340 ASP A O 1
ATOM 2513 N N . PRO A 1 341 ? -2.307 55.025 184.229 1.00 131.88 341 PRO A N 1
ATOM 2514 C CA . PRO A 1 341 ? -1.838 54.170 183.131 1.00 131.77 341 PRO A CA 1
ATOM 2515 C C . PRO A 1 341 ? -1.356 54.983 181.930 1.00 136.33 341 PRO A C 1
ATOM 2516 O O . PRO A 1 341 ? -0.476 54.531 181.196 1.00 134.62 341 PRO A O 1
ATOM 2520 N N . SER A 1 342 ? -1.933 56.166 181.732 1.00 141.48 342 SER A N 1
ATOM 2521 C CA . SER A 1 342 ? -1.412 57.107 180.748 1.00 143.18 342 SER A CA 1
ATOM 2522 C C . SER A 1 342 ? -0.073 57.627 181.256 1.00 147.54 342 SER A C 1
ATOM 2523 O O . SER A 1 342 ? 0.474 57.094 182.220 1.00 147.29 342 SER A O 1
ATOM 2526 N N . PHE A 1 343 ? 0.456 58.666 180.620 1.00 151.17 343 PHE A N 1
ATOM 2527 C CA . PHE A 1 343 ? 1.787 59.154 180.966 1.00 152.78 343 PHE A CA 1
ATOM 2528 C C . PHE A 1 343 ? 2.778 57.994 180.910 1.00 151.65 343 PHE A C 1
ATOM 2529 O O . PHE A 1 343 ? 3.897 58.097 181.411 1.00 152.22 343 PHE A O 1
ATOM 2537 N N . ALA A 1 344 ? 2.350 56.890 180.304 1.00 149.76 344 ALA A N 1
ATOM 2538 C CA . ALA A 1 344 ? 3.134 55.660 180.273 1.00 146.65 344 ALA A CA 1
ATOM 2539 C C . ALA A 1 344 ? 4.546 55.906 179.759 1.00 146.87 344 ALA A C 1
ATOM 2540 O O . ALA A 1 344 ? 5.515 55.850 180.518 1.00 147.73 344 ALA A O 1
ATOM 2542 N N . HIS A 1 345 ? 4.655 56.171 178.464 1.00 145.70 345 HIS A N 1
ATOM 2543 C CA . HIS A 1 345 ? 5.939 56.486 177.859 1.00 144.46 345 HIS A CA 1
ATOM 2544 C C . HIS A 1 345 ? 5.928 57.937 177.393 1.00 144.89 345 HIS A C 1
ATOM 2545 O O . HIS A 1 345 ? 6.764 58.351 176.591 1.00 145.75 345 HIS A O 1
ATOM 2552 N N . LYS A 1 346 ? 4.969 58.701 177.910 1.00 143.52 346 LYS A N 1
ATOM 2553 C CA . LYS A 1 346 ? 4.824 60.111 177.562 1.00 143.47 346 LYS A CA 1
ATOM 2554 C C . LYS A 1 346 ? 5.957 60.944 178.154 1.00 144.07 346 LYS A C 1
ATOM 2555 O O . LYS A 1 346 ? 6.407 60.694 179.272 1.00 140.53 346 LYS A O 1
ATOM 2561 N N . ARG A 1 347 ? 6.410 61.940 177.398 1.00 147.92 347 ARG A N 1
ATOM 2562 C CA . ARG A 1 347 ? 7.543 62.763 177.806 1.00 150.36 347 ARG A CA 1
ATOM 2563 C C . ARG A 1 347 ? 7.178 63.746 178.915 1.00 151.60 347 ARG A C 1
ATOM 2564 O O . ARG A 1 347 ? 7.518 64.927 178.837 1.00 154.25 347 ARG A O 1
ATOM 2572 N N . ASP A 1 348 ? 6.490 63.255 179.943 1.00 149.45 348 ASP A N 1
ATOM 2573 C CA . ASP A 1 348 ? 6.114 64.080 181.089 1.00 149.44 348 ASP A CA 1
ATOM 2574 C C . ASP A 1 348 ? 5.361 63.273 182.143 1.00 146.80 348 ASP A C 1
ATOM 2575 O O . ASP A 1 348 ? 4.320 63.705 182.638 1.00 145.91 348 ASP A O 1
ATOM 2580 N N . GLU A 1 349 ? 5.895 62.105 182.487 1.00 146.09 349 GLU A N 1
ATOM 2581 C CA . GLU A 1 349 ? 5.238 61.219 183.443 1.00 146.32 349 GLU A CA 1
ATOM 2582 C C . GLU A 1 349 ? 4.794 61.963 184.697 1.00 149.56 349 GLU A C 1
ATOM 2583 O O . GLU A 1 349 ? 5.618 62.473 185.457 1.00 149.42 349 GLU A O 1
ATOM 2589 N N . GLN A 1 350 ? 3.482 62.019 184.902 1.00 152.43 350 GLN A N 1
ATOM 2590 C CA . GLN A 1 350 ? 2.916 62.655 186.082 1.00 155.18 350 GLN A CA 1
ATOM 2591 C C . GLN A 1 350 ? 2.402 61.601 187.052 1.00 153.37 350 GLN A C 1
ATOM 2592 O O . GLN A 1 350 ? 1.508 60.822 186.719 1.00 153.25 350 GLN A O 1
ATOM 2598 N N . CYS A 1 351 ? 2.968 61.577 188.252 1.00 152.07 351 CYS A N 1
ATOM 2599 C CA . CYS A 1 351 ? 2.502 60.658 189.281 1.00 150.50 351 CYS A CA 1
ATOM 2600 C C . CYS A 1 351 ? 2.112 61.407 190.548 1.00 151.41 351 CYS A C 1
ATOM 2601 O O . CYS A 1 351 ? 2.971 61.954 191.240 1.00 152.78 351 CYS A O 1
ATOM 2604 N N . PRO A 1 352 ? 0.805 61.444 190.848 1.00 149.81 352 PRO A N 1
ATOM 2605 C CA . PRO A 1 352 ? 0.326 62.010 192.112 1.00 148.26 352 PRO A CA 1
ATOM 2606 C C . PRO A 1 352 ? 1.065 61.384 193.292 1.00 143.91 352 PRO A C 1
ATOM 2607 O O . PRO A 1 352 ? 0.893 60.196 193.568 1.00 142.36 352 PRO A O 1
ATOM 2611 N N . VAL A 1 353 ? 1.883 62.182 193.971 1.00 141.70 353 VAL A N 1
ATOM 2612 C CA . VAL A 1 353 ? 2.708 61.695 195.073 1.00 137.61 353 VAL A CA 1
ATOM 2613 C C . VAL A 1 353 ? 1.885 60.955 196.124 1.00 135.84 353 VAL A C 1
ATOM 2614 O O . VAL A 1 353 ? 2.419 60.155 196.894 1.00 133.80 353 VAL A O 1
ATOM 2618 N N . GLU A 1 354 ? 0.583 61.218 196.147 1.00 137.56 354 GLU A N 1
ATOM 2619 C CA . GLU A 1 354 ? -0.304 60.587 197.118 1.00 139.31 354 GLU A CA 1
ATOM 2620 C C . GLU A 1 354 ? -0.421 59.079 196.906 1.00 135.94 354 GLU A C 1
ATOM 2621 O O . GLU A 1 354 ? -0.294 58.302 197.853 1.00 135.64 354 GLU A O 1
ATOM 2627 N N . GLN A 1 355 ? -0.657 58.670 195.662 1.00 132.60 355 GLN A N 1
ATOM 2628 C CA . GLN A 1 355 ? -0.861 57.259 195.341 1.00 127.71 355 GLN A CA 1
ATOM 2629 C C . GLN A 1 355 ? 0.287 56.363 195.810 1.00 122.92 355 GLN A C 1
ATOM 2630 O O . GLN A 1 355 ? 0.089 55.174 196.062 1.00 121.10 355 GLN A O 1
ATOM 2636 N N . ILE A 1 356 ? 1.481 56.935 195.927 1.00 120.00 356 ILE A N 1
ATOM 2637 C CA . ILE A 1 356 ? 2.636 56.188 196.414 1.00 116.26 356 ILE A CA 1
ATOM 2638 C C . ILE A 1 356 ? 2.357 55.582 197.786 1.00 117.75 356 ILE A C 1
ATOM 2639 O O . ILE A 1 356 ? 2.622 54.403 198.017 1.00 118.94 356 ILE A O 1
ATOM 2644 N N . THR A 1 357 ? 1.820 56.396 198.691 1.00 117.90 357 THR A N 1
ATOM 2645 C CA . THR A 1 357 ? 1.519 55.943 200.048 1.00 116.67 357 THR A CA 1
ATOM 2646 C C . THR A 1 357 ? 0.216 55.144 200.124 1.00 116.80 357 THR A C 1
ATOM 2647 O O . THR A 1 357 ? 0.085 54.239 200.948 1.00 114.50 357 THR A O 1
ATOM 2651 N N . ASP A 1 358 ? -0.743 55.478 199.266 1.00 119.19 358 ASP A N 1
ATOM 2652 C CA . ASP A 1 358 ? -1.999 54.735 199.202 1.00 121.50 358 ASP A CA 1
ATOM 2653 C C . ASP A 1 358 ? -1.727 53.261 198.932 1.00 115.03 358 ASP A C 1
ATOM 2654 O O . ASP A 1 358 ? -2.208 52.386 199.650 1.00 115.77 358 ASP A O 1
ATOM 2659 N N . VAL A 1 359 ? -0.951 53.000 197.885 1.00 107.96 359 VAL A N 1
ATOM 2660 C CA . VAL A 1 359 ? -0.590 51.642 197.499 1.00 101.32 359 VAL A CA 1
ATOM 2661 C C . VAL A 1 359 ? 0.178 50.923 198.607 1.00 101.08 359 VAL A C 1
ATOM 2662 O O . VAL A 1 359 ? -0.168 49.804 198.989 1.00 98.87 359 VAL A O 1
ATOM 2666 N N . ALA A 1 360 ? 1.220 51.573 199.117 1.00 103.29 360 ALA A N 1
ATOM 2667 C CA . ALA A 1 360 ? 2.031 51.005 200.189 1.00 104.82 360 ALA A CA 1
ATOM 2668 C C . ALA A 1 360 ? 1.173 50.658 201.403 1.00 109.19 360 ALA A C 1
ATOM 2669 O O . ALA A 1 360 ? 1.438 49.682 202.110 1.00 109.28 360 ALA A O 1
ATOM 2671 N N . ALA A 1 361 ? 0.144 51.466 201.635 1.00 111.60 361 ALA A N 1
ATOM 2672 C CA . ALA A 1 361 ? -0.786 51.232 202.729 1.00 113.28 361 ALA A CA 1
ATOM 2673 C C . ALA A 1 361 ? -1.622 49.988 202.461 1.00 112.53 361 ALA A C 1
ATOM 2674 O O . ALA A 1 361 ? -1.730 49.103 203.312 1.00 114.52 361 ALA A O 1
ATOM 2676 N N . ILE A 1 362 ? -2.214 49.931 201.272 1.00 109.06 362 ILE A N 1
ATOM 2677 C CA . ILE A 1 362 ? -3.027 48.791 200.867 1.00 106.25 362 ILE A CA 1
ATOM 2678 C C . ILE A 1 362 ? -2.262 47.484 201.043 1.00 105.85 362 ILE A C 1
ATOM 2679 O O . ILE A 1 362 ? -2.794 46.510 201.578 1.00 107.47 362 ILE A O 1
ATOM 2684 N N . LEU A 1 363 ? -1.009 47.471 200.596 1.00 101.89 363 LEU A N 1
ATOM 2685 C CA . LEU A 1 363 ? -0.183 46.271 200.672 1.00 99.87 363 LEU A CA 1
ATOM 2686 C C . LEU A 1 363 ? 0.017 45.777 202.100 1.00 101.50 363 LEU A C 1
ATOM 2687 O O . LEU A 1 363 ? -0.071 44.576 202.359 1.00 101.90 363 LEU A O 1
ATOM 2692 N N . LYS A 1 364 ? 0.286 46.694 203.025 1.00 103.15 364 LYS A N 1
ATOM 2693 C CA . LYS A 1 364 ? 0.431 46.312 204.427 1.00 106.02 364 LYS A CA 1
ATOM 2694 C C . LYS A 1 364 ? -0.855 45.688 204.960 1.00 106.97 364 LYS A C 1
ATOM 2695 O O . LYS A 1 364 ? -0.825 44.628 205.580 1.00 107.39 364 LYS A O 1
ATOM 2701 N N . GLN A 1 365 ? -1.984 46.344 204.709 1.00 108.83 365 GLN A N 1
ATOM 2702 C CA . GLN A 1 365 ? -3.278 45.825 205.139 1.00 114.21 365 GLN A CA 1
ATOM 2703 C C . GLN A 1 365 ? -3.527 44.428 204.579 1.00 112.60 365 GLN A C 1
ATOM 2704 O O . GLN A 1 365 ? -4.118 43.579 205.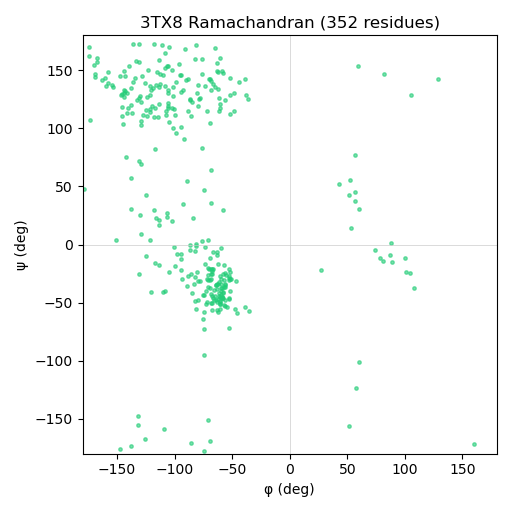247 1.00 114.53 365 GLN A O 1
ATOM 2710 N N . TYR A 1 366 ? -3.079 44.196 203.349 1.00 108.49 366 TYR A N 1
ATOM 2711 C CA . TYR A 1 366 ? -3.270 42.903 202.703 1.00 106.96 366 TYR A CA 1
ATOM 2712 C C . TYR A 1 366 ? -2.333 41.845 203.275 1.00 107.78 366 TYR A C 1
ATOM 2713 O O . TYR A 1 366 ? -2.746 40.712 203.532 1.00 108.73 366 TYR A O 1
ATOM 2722 N N . LEU A 1 367 ? -1.076 42.225 203.479 1.00 107.97 367 LEU A N 1
ATOM 2723 C CA . LEU A 1 367 ? -0.046 41.284 203.915 1.00 109.75 367 LEU A CA 1
ATOM 2724 C C . LEU A 1 367 ? 0.030 41.122 205.437 1.00 113.92 367 LEU A C 1
ATOM 2725 O O . LEU A 1 367 ? 0.847 40.350 205.939 1.00 112.96 367 LEU A O 1
ATOM 2730 N N . SER A 1 368 ? -0.827 41.838 206.164 1.00 119.18 368 SER A N 1
ATOM 2731 C CA . SER A 1 368 ? -0.836 41.776 207.629 1.00 124.11 368 SER A CA 1
ATOM 2732 C C . SER A 1 368 ? -2.106 41.153 208.211 1.00 132.79 368 SER A C 1
ATOM 2733 O O . SER A 1 368 ? -2.124 40.747 209.373 1.00 135.21 368 SER A O 1
ATOM 2736 N N . GLU A 1 369 ? -3.166 41.085 207.411 1.00 137.68 369 GLU A N 1
ATOM 2737 C CA . GLU A 1 369 ? -4.420 40.492 207.872 1.00 142.72 369 GLU A CA 1
ATOM 2738 C C . GLU A 1 369 ? -4.459 38.984 207.617 1.00 144.62 369 GLU A C 1
ATOM 2739 O O . GLU A 1 369 ? -4.136 38.514 206.523 1.00 142.79 369 GLU A O 1
#

InterPro domains:
  IPR001261 ArgE/DapE/ACY1/CPG2/YscS, conserved site [PS00758] (72-81)
  IPR002933 Peptidase M20 [PF01546] (73-368)
  IPR010174 Succinyl-diaminopimelate desuccinylase, DapE [TIGR01900] (14-368)
  IPR011650 Peptidase M20, dimerisation domain [PF07687] (177-275)
  IPR036264 Bacterial exopeptidase dimerisation domain [SSF55031] (177-275)
  IPR050072 Peptidase M20A family, bacterial cell wall biosynthesis [PTHR43808] (17-368)

Radius of gyration: 23.62 Å; Cα contacts (8 Å, |Δi|>4): 844; chains: 1; bounding box: 42×47×82 Å

CATH classification: 3.40.630.10 (+1 more: 3.30.70.360)

Foldseek 3Di:
DCLQDQLVQLLVLQQPAAAAPRLQPSLVCLQCVDVVLDDPQKDWDCDPSKIKIWHPPPADFAEEEEESHFHPADPFPNDDADVQKWGGCSQQSLLLSLRSSLCSPCRNPPLFRHIYMYMHFGDQVDPLPRTRLNVCCVPPVVSLDGQEYEYAHGDAQFKAFWEWKKWKKKKKFFKAKDFQVPPVVIGQSVLCVLLVVLQVVDAWDWDDDPNAIATKDWDDDDKDWDDDPGMRTRMIMIIMITGHLVDFQVRSVVVSCVSSVQDPRPRMDMDIPDIAHIAGQPCVDPLNVQLCVLRDVVRYHHHHHDDCNRVSVVPHTYIYGHFAHSPLNNPNIGMTRSVSSVSRSVSVCSSRRD

Solvent-accessible surface area: 15576 Å² total

Nearest PDB structures (foldseek):
  3tx8-assembly1_A-2  TM=1.002E+00  e=1.358E-78  Corynebacterium glutamicum
  3ct9-assembly1_B  TM=8.555E-01  e=2.129E-26  Bacteroides thetaiotaomicron VPI-5482
  3ct9-assembly1_A  TM=8.500E-01  e=4.369E-26  Bacteroides thetaiotaomicron VPI-5482
  4ppz-assembly1_A  TM=8.342E-01  e=2.220E-23  Neisseria meningitidis MC58
  7lgp-assembly1_A  TM=8.454E-01  e=4.291E-23  Shigella flexneri 2a str. 301

B-factor: mean 99.67, std 23.93, range [32.71, 181.59]

Sequence (354 aa):
DLLGDPIVLTQRLVDIPSPSGQEKQIADEIEDALRNLNLPGVEVFRFNNNVLARTNRGLASRVLAGHIDTVPIADNLPSRVEDGIYGCGTVDKSGLAVYLHTFATLATSTELKHDLTLIAYECEEVADHLNGLGHIRDEHPEWLAADLALLGEPTGGWIEAGCQGNLRIKVTAHGVRAHSARSWLGDNAHKLSPIISKVAAYKAAEVNIDGLTYREGLNIVFCESGVANNVIPDLAWNLNFRFAPNRDLNEAIEHVVETLELDGQDGIEWAVEDGAGGALPGLGQQVTSGLIDAVGREKIRAKFGWTDVSRFSAGIPALNFGAGDPSFAHKRDEQCPVEQITDVAAILKQYLSE

Organism: Corynebacterium glutamicum (strain ATCC 13032 / DSM 20300 / JCM 1318 / BCRC 11384 / CCUG 27702 / LMG 3730 / NBRC 12168 / NCIMB 10025 / NRRL B-2784 / 534) (NCBI:txid196627)

Secondary structure (DSSP, 8-state):
---S-HHHHHHHHHSS--BTT-THHHHHHHHHHHHTTT-TT-EEEEETTEEEEE-----S-B--EEE--BS---S--S----S----SSS---HHHHHHHHHHHHHTS-TT--SB-EEEEE---SS-TTS-HHHHHHHH-GGGG--S-EEE----TT-EEESB-EEEEEEEEEE-B--BTTSGGGSB---TTHHHHHHHHHPPPPEEEETTEEEE-EEEE----B-SBTTB--SEE--EEEEE-TTS-HHHHHHHHHHHTTTTTSTTEEEEEEEEE--B---TTSHHHHHHHHHH-GGGEEE--S--THHHHH----EEEE-SS-SSSSS-TT----HHHHHHHHHHHHHHHH-